Protein AF-A0AAU3BT92-F1 (afdb_monomer_lite)

Structure (mmCIF, N/CA/C/O backbone):
data_AF-A0AAU3BT92-F1
#
_entry.id   AF-A0AAU3BT92-F1
#
loop_
_atom_site.group_PDB
_atom_site.id
_atom_site.type_symbol
_atom_site.label_atom_id
_atom_site.label_alt_id
_atom_site.label_comp_id
_atom_site.label_asym_id
_atom_site.label_entity_id
_atom_site.label_seq_id
_atom_site.pdbx_PDB_ins_code
_atom_site.Cartn_x
_atom_site.Cartn_y
_atom_site.Cartn_z
_atom_site.occupancy
_atom_site.B_iso_or_equiv
_atom_site.auth_seq_id
_atom_site.auth_comp_id
_atom_site.auth_asym_id
_atom_site.auth_atom_id
_atom_site.pdbx_PDB_model_num
ATOM 1 N N . MET A 1 1 ? -3.188 -14.422 6.911 1.00 47.31 1 MET A N 1
ATOM 2 C CA . MET A 1 1 ? -2.561 -13.393 7.776 1.00 47.31 1 MET A CA 1
ATOM 3 C C . MET A 1 1 ? -3.565 -12.257 7.945 1.00 47.31 1 MET A C 1
ATOM 5 O O . MET A 1 1 ? -4.311 -12.014 7.009 1.00 47.31 1 MET A O 1
ATOM 9 N N . ASN A 1 2 ? -3.657 -11.623 9.114 1.00 64.12 2 ASN A N 1
ATOM 10 C CA . ASN A 1 2 ? -4.734 -10.680 9.442 1.00 64.12 2 ASN A CA 1
ATOM 11 C C . ASN A 1 2 ? -4.721 -9.444 8.511 1.00 64.12 2 ASN A C 1
ATOM 13 O O . ASN A 1 2 ? -3.766 -8.667 8.548 1.00 64.12 2 ASN A O 1
ATOM 17 N N . ARG A 1 3 ? -5.756 -9.271 7.673 1.00 72.62 3 ARG A N 1
ATOM 18 C CA . ARG A 1 3 ? -5.831 -8.216 6.638 1.00 72.62 3 ARG A CA 1
ATOM 19 C C . ARG A 1 3 ? -5.644 -6.814 7.222 1.00 72.62 3 ARG A C 1
ATOM 21 O O . ARG A 1 3 ? -4.961 -6.000 6.616 1.00 72.62 3 ARG A O 1
ATOM 28 N N . LEU A 1 4 ? -6.155 -6.593 8.435 1.00 78.25 4 LEU A N 1
ATOM 29 C CA . LEU A 1 4 ? -6.020 -5.342 9.185 1.00 78.25 4 LEU A CA 1
ATOM 30 C C . LEU A 1 4 ? -4.578 -5.048 9.631 1.00 78.25 4 LEU A C 1
ATOM 32 O O . LEU A 1 4 ? -4.135 -3.905 9.646 1.00 78.25 4 LEU A O 1
ATOM 36 N N . ARG A 1 5 ? -3.814 -6.081 10.003 1.00 73.00 5 ARG A N 1
ATOM 37 C CA . ARG A 1 5 ? -2.397 -5.906 10.362 1.00 73.00 5 ARG A CA 1
ATOM 38 C C . ARG A 1 5 ? -1.556 -5.631 9.121 1.00 73.00 5 ARG A C 1
ATOM 40 O O . ARG A 1 5 ? -0.668 -4.788 9.154 1.00 73.00 5 ARG A O 1
ATOM 47 N N . ASN A 1 6 ? -1.875 -6.303 8.018 1.00 74.00 6 ASN A N 1
ATOM 48 C CA . ASN A 1 6 ? -1.196 -6.089 6.745 1.00 74.00 6 ASN A CA 1
ATOM 49 C C . ASN A 1 6 ? -1.520 -4.721 6.125 1.00 74.00 6 ASN A C 1
ATOM 51 O O . ASN A 1 6 ? -0.695 -4.193 5.393 1.00 74.00 6 ASN A O 1
ATOM 55 N N . SER A 1 7 ? -2.664 -4.106 6.426 1.00 80.00 7 SER A N 1
ATOM 56 C CA . SER A 1 7 ? -2.999 -2.775 5.909 1.00 80.00 7 SER A CA 1
ATOM 57 C C . SER A 1 7 ? -2.257 -1.631 6.606 1.00 80.00 7 SER A C 1
ATOM 59 O O . SER A 1 7 ? -2.261 -0.511 6.102 1.00 80.00 7 SER A O 1
ATOM 61 N N . ALA A 1 8 ? -1.594 -1.875 7.744 1.00 82.06 8 ALA A N 1
ATOM 62 C CA . ALA A 1 8 ? -0.864 -0.843 8.485 1.00 82.06 8 ALA A CA 1
ATOM 63 C C . ALA A 1 8 ? 0.281 -0.224 7.664 1.00 82.06 8 ALA A C 1
ATOM 65 O O . ALA A 1 8 ? 0.404 0.996 7.613 1.00 82.06 8 ALA A O 1
ATOM 66 N N . TRP A 1 9 ? 1.078 -1.038 6.961 1.00 81.50 9 TRP A N 1
ATOM 67 C CA . TRP A 1 9 ? 2.139 -0.506 6.096 1.00 81.50 9 TRP A CA 1
ATOM 68 C C . TRP A 1 9 ? 1.575 0.175 4.846 1.00 81.50 9 TRP A C 1
ATOM 70 O O . TRP A 1 9 ? 2.128 1.174 4.410 1.00 81.50 9 TRP A O 1
ATOM 80 N N . GLN A 1 10 ? 0.458 -0.320 4.298 1.00 82.00 10 GLN A N 1
ATOM 81 C CA . GLN A 1 10 ? -0.199 0.285 3.132 1.00 82.00 10 GLN A CA 1
ATOM 82 C C . GLN A 1 10 ? -0.776 1.662 3.462 1.00 82.00 10 GLN A C 1
ATOM 84 O O . GLN A 1 10 ? -0.781 2.549 2.614 1.00 82.00 10 GLN A O 1
ATOM 89 N N . TYR A 1 11 ? -1.252 1.831 4.697 1.00 82.69 11 TYR A N 1
ATOM 90 C CA . TYR A 1 11 ? -1.695 3.113 5.226 1.00 82.69 11 TYR A CA 1
ATOM 91 C C . TYR A 1 11 ? -0.535 4.111 5.325 1.00 82.69 11 TYR A C 1
ATOM 93 O O . TYR A 1 11 ? -0.660 5.225 4.826 1.00 82.69 11 TYR A O 1
ATOM 101 N N . VAL A 1 12 ? 0.597 3.706 5.914 1.00 81.38 12 VAL A N 1
ATOM 102 C CA . VAL A 1 12 ? 1.790 4.568 6.049 1.00 81.38 12 VAL A CA 1
ATOM 103 C C . VAL A 1 12 ? 2.408 4.891 4.687 1.00 81.38 12 VAL A C 1
ATOM 105 O O . VAL A 1 12 ? 2.787 6.027 4.438 1.00 81.38 12 VAL A O 1
ATOM 108 N N . ALA A 1 13 ? 2.439 3.923 3.771 1.00 78.06 13 ALA A N 1
ATOM 109 C CA . ALA A 1 13 ? 2.930 4.108 2.408 1.00 78.06 13 ALA A CA 1
ATOM 110 C C . ALA A 1 13 ? 1.958 4.887 1.495 1.00 78.06 13 ALA A C 1
ATOM 112 O O . ALA A 1 13 ? 2.199 4.981 0.294 1.00 78.06 13 ALA A O 1
ATOM 113 N N . GLU A 1 14 ? 0.839 5.384 2.036 1.00 78.62 14 GLU A N 1
ATOM 114 C CA . GLU A 1 14 ? -0.224 6.104 1.318 1.00 78.62 14 GLU A CA 1
ATOM 115 C C . GLU A 1 14 ? -0.833 5.344 0.122 1.00 78.62 14 GLU A C 1
ATOM 117 O O . GLU A 1 14 ? -1.481 5.928 -0.747 1.00 78.62 14 GLU A O 1
ATOM 122 N N . VAL A 1 15 ? -0.678 4.018 0.094 1.00 77.88 15 VAL A N 1
ATOM 123 C CA . VAL A 1 15 ? -1.256 3.135 -0.932 1.00 77.88 15 VAL A CA 1
ATOM 124 C C . VAL A 1 15 ? -2.724 2.842 -0.643 1.00 77.88 15 VAL A C 1
ATOM 126 O O . VAL A 1 15 ? -3.511 2.643 -1.564 1.00 77.88 15 VAL A O 1
ATOM 129 N N . LEU A 1 16 ? -3.096 2.787 0.636 1.00 79.75 16 LEU A N 1
ATOM 130 C CA . LEU A 1 16 ? -4.456 2.477 1.057 1.00 79.75 16 LEU A CA 1
ATOM 131 C C . LEU A 1 16 ? -5.321 3.737 1.059 1.00 79.75 16 LEU A C 1
ATOM 133 O O . LEU A 1 16 ? -5.093 4.668 1.839 1.00 79.75 16 LEU A O 1
ATOM 137 N N . HIS A 1 17 ? -6.346 3.762 0.211 1.00 79.44 17 HIS A N 1
ATOM 138 C CA . HIS A 1 17 ? -7.241 4.908 0.132 1.00 79.44 17 HIS A CA 1
ATOM 139 C C . HIS A 1 17 ? -8.227 4.929 1.308 1.00 79.44 17 HIS A C 1
ATOM 141 O O . HIS A 1 17 ? -8.722 3.895 1.756 1.00 79.44 17 HIS A O 1
ATOM 147 N N . SER A 1 18 ? -8.575 6.130 1.786 1.00 82.12 18 SER A N 1
ATOM 148 C CA . SER A 1 18 ? -9.512 6.300 2.908 1.00 82.12 18 SER A CA 1
ATOM 149 C C . SER A 1 18 ? -10.871 5.649 2.637 1.00 82.12 18 SER A C 1
ATOM 151 O O . SER A 1 18 ? -11.464 5.067 3.535 1.00 82.12 18 SER A O 1
ATOM 153 N N . GLU A 1 19 ? -11.340 5.661 1.389 1.00 82.69 19 GLU A N 1
ATOM 154 C CA . GLU A 1 19 ? -12.609 5.04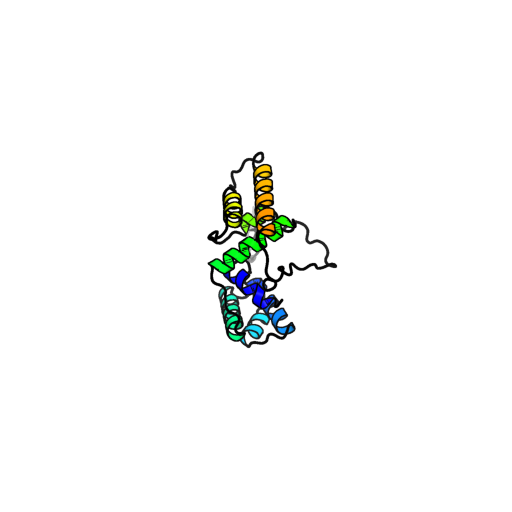0 0.988 1.00 82.69 19 GLU A CA 1
ATOM 155 C C . GLU A 1 19 ? -12.657 3.514 1.189 1.00 82.69 19 GLU A C 1
ATOM 157 O O . GLU A 1 19 ? -13.744 2.931 1.219 1.00 82.69 19 GLU A O 1
ATOM 162 N N . GLU A 1 20 ? -11.501 2.856 1.288 1.00 84.31 20 GLU A N 1
ATOM 163 C CA . GLU A 1 20 ? 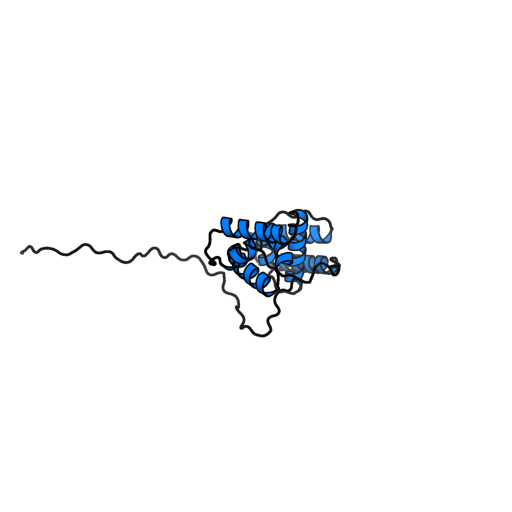-11.388 1.403 1.443 1.00 84.31 20 GLU A CA 1
ATOM 164 C C . GLU A 1 20 ? -11.394 0.979 2.920 1.00 84.31 20 GLU A C 1
ATOM 166 O O . GLU A 1 20 ? -11.760 -0.158 3.236 1.00 84.31 20 GLU A O 1
ATOM 171 N N . LEU A 1 21 ? -11.065 1.903 3.834 1.00 86.94 21 LEU A N 1
ATOM 172 C CA . LEU A 1 21 ? -10.953 1.638 5.272 1.00 86.94 21 LEU A CA 1
ATOM 173 C C . LEU A 1 21 ? -12.261 1.139 5.913 1.00 86.94 21 LEU A C 1
ATOM 175 O O . LEU A 1 21 ? -12.182 0.183 6.686 1.00 86.94 21 LEU A O 1
ATOM 179 N N . PRO A 1 22 ? -13.463 1.664 5.582 1.00 90.56 22 PRO A N 1
ATOM 180 C CA . PRO A 1 22 ? -14.710 1.148 6.153 1.00 90.56 22 PRO A CA 1
ATOM 181 C C . PRO A 1 22 ? -14.962 -0.326 5.817 1.00 90.56 22 PRO A C 1
ATOM 183 O O . PRO A 1 22 ? -15.339 -1.126 6.672 1.00 90.56 22 PRO A O 1
ATOM 186 N N . MET A 1 23 ? -14.700 -0.724 4.569 1.00 89.44 23 MET A N 1
ATOM 187 C CA . MET A 1 23 ? -14.885 -2.112 4.143 1.00 89.44 23 MET A CA 1
ATOM 188 C C . MET A 1 23 ? -13.815 -3.028 4.745 1.00 89.44 23 MET A C 1
ATOM 190 O O . MET A 1 23 ? -14.098 -4.173 5.099 1.00 89.44 23 MET A O 1
ATOM 194 N N . LEU A 1 24 ? -12.584 -2.539 4.885 1.00 89.25 24 LEU A N 1
ATOM 195 C CA . LEU A 1 24 ? -11.516 -3.263 5.565 1.00 89.25 24 LEU A CA 1
ATOM 196 C C . LEU A 1 24 ? -11.847 -3.493 7.050 1.00 89.25 24 LEU A C 1
ATOM 198 O O . LEU A 1 24 ? -11.674 -4.607 7.547 1.00 89.25 24 LEU A O 1
ATOM 202 N N . ALA A 1 25 ? -12.409 -2.489 7.726 1.00 88.56 25 ALA A N 1
ATOM 203 C CA . ALA A 1 25 ? -12.880 -2.607 9.102 1.00 88.56 25 ALA A CA 1
ATOM 204 C C . ALA A 1 25 ? -14.018 -3.626 9.244 1.00 88.56 25 ALA A C 1
ATOM 206 O O . ALA A 1 25 ? -13.986 -4.463 10.145 1.00 88.56 25 ALA A O 1
ATOM 207 N N . ALA A 1 26 ? -14.978 -3.629 8.314 1.00 90.12 26 ALA A N 1
ATOM 208 C CA . ALA A 1 26 ? -16.055 -4.617 8.299 1.00 90.12 26 ALA A CA 1
ATOM 209 C C . ALA A 1 26 ? -15.528 -6.059 8.189 1.00 90.12 26 ALA A C 1
ATOM 211 O O . ALA A 1 26 ? -16.000 -6.943 8.903 1.00 90.12 26 ALA A O 1
ATOM 212 N N . HIS A 1 27 ? -14.522 -6.304 7.343 1.00 89.19 27 HIS A N 1
ATOM 213 C CA . HIS A 1 27 ? -13.880 -7.619 7.261 1.00 89.19 27 HIS A CA 1
ATOM 214 C C . HIS A 1 27 ? -13.149 -7.987 8.553 1.00 89.19 27 HIS A C 1
ATOM 216 O O . HIS A 1 27 ? -13.285 -9.112 9.022 1.00 89.19 27 HIS A O 1
ATOM 222 N N . ALA A 1 28 ? -12.430 -7.044 9.162 1.00 87.94 28 ALA A N 1
ATOM 223 C CA . ALA A 1 28 ? -11.724 -7.292 10.415 1.00 87.94 28 ALA A CA 1
ATOM 224 C C . ALA A 1 28 ? -12.678 -7.687 11.560 1.00 87.94 28 ALA A C 1
ATOM 226 O O . ALA A 1 28 ? -12.363 -8.602 12.321 1.00 87.94 28 ALA A O 1
ATOM 227 N N . LEU A 1 29 ? -13.871 -7.078 11.624 1.00 89.44 29 LEU A N 1
ATOM 228 C CA . LEU A 1 29 ? -14.936 -7.475 12.556 1.00 89.44 29 LEU A CA 1
ATOM 229 C C . LEU A 1 29 ? -15.405 -8.916 12.322 1.00 89.44 29 LEU A C 1
ATOM 231 O O . LEU A 1 29 ? -15.604 -9.664 13.278 1.00 89.44 29 LEU A O 1
ATOM 235 N N . VAL A 1 30 ? -15.561 -9.322 11.058 1.00 90.81 30 VAL A N 1
ATOM 236 C CA . VAL A 1 30 ? -15.929 -10.701 10.689 1.00 90.81 30 VAL A CA 1
ATOM 237 C C . VAL A 1 30 ? -14.821 -11.693 11.051 1.00 90.81 30 VAL A C 1
ATOM 239 O O . VAL A 1 30 ? -15.118 -12.795 11.510 1.00 90.81 30 VAL A O 1
ATOM 242 N N . ASP A 1 31 ? -13.561 -11.284 10.915 1.00 84.50 31 ASP A N 1
ATOM 243 C CA . ASP A 1 31 ? -12.384 -12.076 11.287 1.00 84.50 31 ASP A CA 1
ATOM 244 C C . ASP A 1 31 ? -12.202 -12.193 12.819 1.00 84.50 31 ASP A C 1
ATOM 246 O O . ASP A 1 31 ? -11.311 -12.902 13.292 1.00 84.50 31 ASP A O 1
ATOM 250 N N . GLY A 1 32 ? -13.063 -11.541 13.611 1.00 86.81 32 GLY A N 1
ATOM 251 C CA . GLY A 1 32 ? -13.077 -11.610 15.073 1.00 86.81 32 GLY A CA 1
ATOM 252 C C . GLY A 1 32 ? -12.225 -10.545 15.765 1.00 86.81 32 GLY A C 1
ATOM 253 O O . GLY A 1 32 ? -12.039 -10.614 16.981 1.00 86.81 32 GLY A O 1
ATOM 254 N N . HIS A 1 33 ? -11.712 -9.561 15.023 1.00 86.31 33 HIS A N 1
ATOM 255 C CA . HIS A 1 33 ? -11.082 -8.376 15.601 1.00 86.31 33 HIS A CA 1
ATOM 256 C C . HIS A 1 33 ? -12.153 -7.370 15.953 1.00 86.31 33 HIS A C 1
ATOM 258 O O . HIS A 1 33 ? -12.909 -6.947 15.091 1.00 86.31 33 HIS A O 1
ATOM 264 N N . ASP A 1 34 ? -12.214 -6.979 17.216 1.00 89.56 34 ASP A N 1
ATOM 265 C CA . ASP A 1 34 ? -13.297 -6.147 17.699 1.00 89.56 34 ASP A CA 1
ATOM 266 C C . ASP A 1 34 ? -12.756 -5.020 18.566 1.00 89.56 34 ASP A C 1
ATOM 268 O O . ASP A 1 34 ? -12.046 -5.252 19.544 1.00 89.56 34 ASP A O 1
ATOM 272 N N . SER A 1 35 ? -13.087 -3.796 18.176 1.00 90.88 35 SER A N 1
ATOM 273 C CA . SER A 1 35 ? -12.767 -2.581 18.908 1.00 90.88 35 SER A CA 1
ATOM 274 C C . SER A 1 35 ? -13.886 -1.556 18.680 1.00 90.88 35 SER A C 1
ATOM 276 O O . SER A 1 35 ? -14.527 -1.574 17.620 1.00 90.88 35 SER A O 1
ATOM 278 N N . PRO A 1 36 ? -14.165 -0.667 19.650 1.00 92.88 36 PRO A N 1
ATOM 279 C CA . PRO A 1 36 ? -15.142 0.404 19.474 1.00 92.88 36 PRO A CA 1
ATOM 280 C C . PRO A 1 36 ? -14.907 1.233 18.204 1.00 92.88 36 PRO A C 1
ATOM 282 O O . PRO A 1 36 ? -15.839 1.385 17.411 1.00 92.88 36 PRO A O 1
ATOM 285 N N . ALA A 1 37 ? -13.672 1.684 17.967 1.00 91.81 37 ALA A N 1
ATOM 286 C CA . ALA A 1 37 ? -13.337 2.484 16.789 1.00 91.81 37 ALA A CA 1
ATOM 287 C C . ALA A 1 37 ? -13.471 1.689 15.480 1.00 91.81 37 ALA A C 1
ATOM 289 O O . ALA A 1 37 ? -13.911 2.229 14.467 1.00 91.81 37 ALA A O 1
ATOM 290 N N . LEU A 1 38 ? -13.167 0.386 15.495 1.00 91.44 38 LEU A N 1
ATOM 291 C CA . LEU A 1 38 ? -13.312 -0.477 14.321 1.00 91.44 38 LEU A CA 1
ATOM 292 C C . LEU A 1 38 ? -14.786 -0.660 13.918 1.00 91.44 38 LEU A C 1
ATOM 294 O O . LEU A 1 38 ? -15.109 -0.652 12.729 1.00 91.44 38 LEU A O 1
ATOM 298 N N . ARG A 1 39 ? -15.694 -0.789 14.895 1.00 91.81 39 ARG A N 1
ATOM 299 C CA . ARG A 1 39 ? -17.147 -0.852 14.644 1.00 91.81 39 ARG A CA 1
ATOM 300 C C . ARG A 1 39 ? -17.684 0.445 14.057 1.00 91.81 39 ARG A C 1
ATOM 302 O O . ARG A 1 39 ? -18.522 0.401 13.159 1.00 91.81 39 ARG A O 1
ATOM 309 N N . GLU A 1 40 ? -17.211 1.575 14.566 1.00 93.38 40 GLU A N 1
ATOM 310 C CA . GLU A 1 40 ? -17.588 2.894 14.066 1.00 93.38 40 GLU A CA 1
ATOM 311 C C . GLU A 1 40 ? -17.098 3.099 12.631 1.00 93.38 40 GLU A C 1
ATOM 313 O O . GLU A 1 40 ? -17.899 3.407 11.748 1.00 93.38 40 GLU A O 1
ATOM 318 N N . LEU A 1 41 ? -15.826 2.788 12.367 1.00 91.56 41 LEU A N 1
ATOM 319 C CA . LEU A 1 41 ? -15.232 2.836 11.033 1.00 91.56 41 LEU A CA 1
ATOM 320 C C . LEU A 1 41 ? -15.989 1.958 10.026 1.00 91.56 41 LEU A C 1
ATOM 322 O O . LEU A 1 41 ? -16.261 2.398 8.912 1.00 91.56 41 LEU A O 1
ATOM 326 N N . ALA A 1 42 ? -16.379 0.741 10.415 1.00 92.19 42 ALA A N 1
ATOM 327 C CA . ALA A 1 42 ? -17.159 -0.158 9.562 1.00 92.19 42 ALA A CA 1
ATOM 328 C C . ALA A 1 42 ? -18.571 0.369 9.246 1.00 92.19 42 ALA A C 1
ATOM 330 O O . ALA A 1 42 ? -19.168 -0.016 8.239 1.00 92.19 42 ALA A O 1
ATOM 331 N N . GLY A 1 43 ? -19.114 1.235 10.106 1.00 90.69 43 GLY A N 1
ATOM 332 C CA . GLY A 1 43 ? -20.413 1.877 9.923 1.00 90.69 43 GLY A CA 1
ATOM 333 C C . GLY A 1 43 ? -20.383 3.118 9.029 1.00 90.69 43 GLY A C 1
ATOM 334 O O . GLY A 1 43 ? -21.450 3.600 8.639 1.00 90.69 43 GLY A O 1
ATOM 335 N N . LEU A 1 44 ? -19.200 3.643 8.693 1.00 89.56 44 LEU A N 1
ATOM 336 C CA . LEU A 1 44 ? -19.088 4.864 7.904 1.00 89.56 44 LEU A CA 1
ATOM 337 C C . LEU A 1 44 ? -19.446 4.643 6.425 1.00 89.56 44 LEU A C 1
ATOM 339 O O . LEU A 1 44 ? -19.053 3.643 5.813 1.00 89.56 44 LEU A O 1
ATOM 343 N N . PRO A 1 45 ? -20.167 5.590 5.794 1.00 82.00 45 PRO A N 1
ATOM 344 C CA . PRO A 1 45 ? -20.366 5.563 4.357 1.00 82.00 45 PRO A CA 1
ATOM 345 C C . PRO A 1 45 ? -19.037 5.758 3.621 1.00 82.00 45 PRO A C 1
ATOM 347 O O . PRO A 1 45 ? -18.156 6.498 4.042 1.00 82.00 45 PRO A O 1
ATOM 350 N N . ARG A 1 46 ? -18.931 5.174 2.425 1.00 71.81 46 ARG A N 1
ATOM 351 C CA . ARG A 1 46 ? -17.724 5.264 1.584 1.00 71.81 46 ARG A CA 1
ATOM 352 C C . ARG A 1 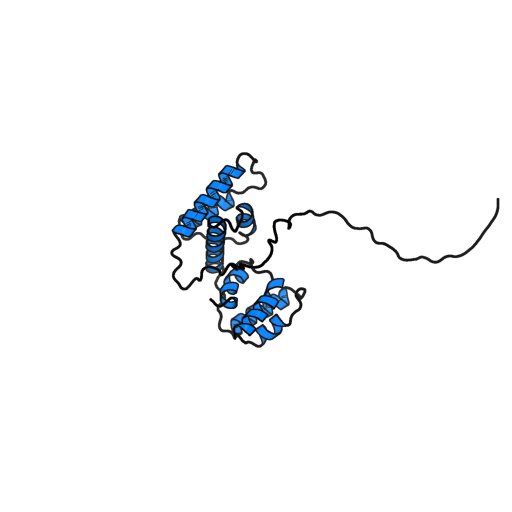46 ? -17.284 6.705 1.256 1.00 71.81 46 ARG A C 1
ATOM 354 O O . ARG A 1 46 ? -16.129 6.929 0.930 1.00 71.81 46 ARG A O 1
ATOM 361 N N . ARG A 1 47 ? -18.210 7.669 1.315 1.00 75.06 47 ARG A N 1
ATOM 362 C CA . ARG A 1 47 ? -17.968 9.101 1.052 1.00 75.06 47 ARG A CA 1
ATOM 363 C C . ARG A 1 47 ? -17.840 9.945 2.328 1.00 75.06 47 ARG A C 1
ATOM 365 O O . ARG A 1 47 ? -18.118 11.141 2.277 1.00 75.06 47 ARG A O 1
ATOM 372 N N . SER A 1 48 ? -17.505 9.330 3.459 1.00 82.62 48 SER A N 1
ATOM 373 C CA . SER A 1 48 ? -17.176 10.061 4.686 1.00 82.62 48 SER A CA 1
ATOM 374 C C . SER A 1 48 ? -15.942 10.941 4.516 1.00 82.62 48 SER A C 1
ATOM 376 O O . SER A 1 48 ? -15.168 10.776 3.568 1.00 82.62 48 SER A O 1
ATOM 378 N N . ASP A 1 49 ? -15.770 11.883 5.442 1.00 86.69 49 ASP A N 1
ATOM 379 C CA . ASP A 1 49 ? -14.586 12.730 5.472 1.00 86.69 49 ASP A CA 1
ATOM 380 C C . ASP A 1 49 ? -13.321 11.870 5.593 1.00 86.69 49 ASP A C 1
ATOM 382 O O . ASP A 1 49 ? -13.229 10.967 6.426 1.00 86.69 49 ASP A O 1
ATOM 386 N N . ALA A 1 50 ? -12.340 12.132 4.728 1.00 84.69 50 ALA A N 1
ATOM 387 C CA . ALA A 1 50 ? -11.128 11.326 4.678 1.00 84.69 50 ALA A CA 1
ATOM 388 C C . ALA A 1 50 ? -10.308 11.437 5.971 1.00 84.69 50 ALA A C 1
ATOM 390 O O . ALA A 1 50 ? -9.618 10.483 6.321 1.00 84.69 50 ALA A O 1
ATOM 391 N N . SER A 1 51 ? -10.378 12.569 6.674 1.00 86.44 51 SER A N 1
ATOM 392 C CA . SER A 1 51 ? -9.647 12.798 7.923 1.00 86.44 51 SER A CA 1
ATOM 393 C C . SER A 1 51 ? -10.280 11.995 9.054 1.00 86.44 51 SER A C 1
ATOM 395 O O . SER A 1 51 ? -9.581 11.230 9.709 1.00 86.44 51 SER A O 1
ATOM 397 N N . GLU A 1 52 ? -11.606 12.065 9.194 1.00 87.75 52 GLU A N 1
ATOM 398 C CA . GLU A 1 52 ? -12.379 11.272 10.165 1.00 87.75 52 GLU A CA 1
ATOM 399 C C . GLU A 1 52 ? -12.130 9.765 9.994 1.00 87.75 52 GLU A C 1
ATOM 401 O O . GLU A 1 52 ? -11.832 9.045 10.948 1.00 87.75 52 GLU A O 1
ATOM 406 N N . VAL A 1 53 ? -12.174 9.288 8.749 1.00 89.81 53 VAL A N 1
ATOM 407 C CA . VAL A 1 53 ? -11.934 7.880 8.414 1.00 89.81 53 VAL A CA 1
ATOM 408 C C . VAL A 1 53 ? -10.507 7.442 8.776 1.00 89.81 53 VAL A C 1
ATOM 410 O O . VAL A 1 53 ? -10.308 6.339 9.291 1.00 89.81 53 VAL A O 1
ATOM 413 N N . ARG A 1 54 ? -9.506 8.300 8.539 1.00 87.62 54 ARG A N 1
ATOM 414 C CA . ARG A 1 54 ? -8.100 8.031 8.890 1.00 87.62 54 ARG A CA 1
ATOM 415 C C . ARG A 1 54 ? -7.879 8.029 10.402 1.00 87.62 54 ARG A C 1
ATOM 417 O O . ARG A 1 54 ? -7.204 7.136 10.910 1.00 87.62 54 ARG A O 1
ATOM 424 N N . GLU A 1 55 ? -8.467 8.981 11.118 1.00 90.75 55 GLU A N 1
ATOM 425 C CA . GLU A 1 55 ? -8.387 9.070 12.580 1.00 90.75 55 GLU A CA 1
ATOM 426 C C . GLU A 1 55 ? -8.968 7.820 13.247 1.00 90.75 55 GLU A C 1
ATOM 428 O O . GLU A 1 55 ? -8.303 7.203 14.082 1.00 90.75 55 GLU A O 1
ATOM 433 N N . LEU A 1 56 ? -10.155 7.379 12.816 1.00 91.31 56 LEU A N 1
ATOM 434 C CA . LEU A 1 56 ? -10.784 6.156 13.324 1.00 91.31 56 LEU A CA 1
ATOM 435 C C . LEU A 1 56 ? -9.960 4.902 13.028 1.00 91.31 56 LEU A C 1
ATOM 437 O O . LEU A 1 56 ? -9.891 4.002 13.863 1.00 91.31 56 LEU A O 1
ATOM 441 N N . TYR A 1 57 ? -9.308 4.836 11.867 1.00 89.38 57 TYR A N 1
ATOM 442 C CA . TYR A 1 57 ? -8.435 3.715 11.532 1.00 89.38 57 TYR A CA 1
ATOM 443 C C . TYR A 1 57 ? -7.207 3.644 12.447 1.00 89.38 57 TYR A C 1
ATOM 445 O O . TYR A 1 57 ? -6.915 2.584 13.001 1.00 89.38 57 TYR A O 1
ATOM 453 N N . VAL A 1 58 ? -6.517 4.768 12.663 1.00 90.06 58 VAL A N 1
ATOM 454 C CA . VAL A 1 58 ? -5.365 4.832 13.581 1.00 90.06 58 VAL A CA 1
ATOM 455 C C . VAL A 1 58 ? -5.790 4.483 15.008 1.00 90.06 58 VAL A C 1
ATOM 457 O O . VAL A 1 58 ? -5.110 3.708 15.683 1.00 90.06 58 VAL A O 1
ATOM 460 N N . GLN A 1 59 ? -6.943 4.990 15.445 1.00 92.00 59 GLN A N 1
ATOM 461 C CA . GLN A 1 59 ? -7.514 4.667 16.749 1.00 92.00 59 GLN A CA 1
ATOM 462 C C . GLN A 1 59 ? -7.829 3.168 16.879 1.00 92.00 59 GLN A C 1
ATOM 464 O O . GLN A 1 59 ? -7.482 2.556 17.888 1.00 92.00 59 GLN A O 1
ATOM 469 N N . ALA A 1 60 ? -8.420 2.547 15.855 1.00 91.69 60 ALA A N 1
ATOM 470 C CA . ALA A 1 60 ? -8.712 1.115 15.848 1.00 91.69 60 ALA A CA 1
ATOM 471 C C . ALA A 1 60 ? -7.437 0.259 15.925 1.00 91.69 60 ALA A C 1
ATOM 473 O O . ALA A 1 60 ? -7.401 -0.727 16.660 1.00 91.69 60 ALA A O 1
ATOM 474 N N . LEU A 1 61 ? -6.370 0.638 15.213 1.00 89.19 61 LEU A N 1
ATOM 475 C CA . LEU A 1 61 ? -5.079 -0.051 15.309 1.00 89.19 61 LEU A CA 1
ATOM 476 C C . LEU A 1 61 ? -4.483 0.050 16.717 1.00 89.19 61 LEU A C 1
ATOM 478 O O . LEU A 1 61 ? -4.004 -0.953 17.247 1.00 89.19 61 LEU A O 1
ATOM 482 N N . HIS A 1 62 ? -4.566 1.228 17.338 1.00 89.88 62 HIS A N 1
ATOM 483 C CA . HIS A 1 62 ? -4.118 1.435 18.713 1.00 89.88 62 HIS A CA 1
ATOM 484 C C . HIS A 1 62 ? -4.918 0.583 19.713 1.00 89.88 62 HIS A C 1
ATOM 486 O O . HIS A 1 62 ? -4.331 -0.057 20.579 1.00 89.88 62 HIS A O 1
ATOM 492 N N . GLU A 1 63 ? -6.246 0.519 19.584 1.00 91.44 63 GLU A N 1
ATOM 493 C CA . GLU A 1 63 ? -7.109 -0.312 20.443 1.00 91.44 63 GLU A CA 1
ATOM 494 C C . GLU A 1 63 ? -6.856 -1.820 20.301 1.00 91.44 63 GLU A C 1
ATOM 496 O O . GLU A 1 63 ? -7.127 -2.580 21.228 1.00 91.44 63 GLU A O 1
ATOM 501 N N . LEU A 1 64 ? -6.350 -2.255 19.147 1.00 87.75 64 LEU A N 1
ATOM 502 C CA . LEU A 1 64 ? -6.070 -3.658 18.832 1.00 87.75 64 LEU A CA 1
ATOM 503 C C . LEU A 1 64 ? -4.596 -4.046 19.045 1.00 87.75 64 LEU A C 1
ATOM 505 O O . LEU A 1 64 ? -4.180 -5.126 18.603 1.00 87.75 64 LEU A O 1
ATOM 509 N N . ASP A 1 65 ? -3.807 -3.170 19.679 1.00 86.81 65 ASP A N 1
ATOM 510 C CA . ASP A 1 65 ? -2.364 -3.328 19.893 1.00 86.81 65 ASP A CA 1
ATOM 511 C C . ASP A 1 65 ? -1.619 -3.685 18.587 1.00 86.81 65 ASP A C 1
ATOM 513 O O . ASP A 1 65 ? -0.752 -4.571 18.528 1.00 86.81 65 ASP A O 1
ATOM 517 N N . VAL A 1 66 ? -2.006 -3.026 17.491 1.00 85.38 66 VAL A N 1
ATOM 518 C CA . VAL A 1 66 ? -1.342 -3.127 16.190 1.00 85.38 66 VAL A CA 1
ATOM 519 C C . VAL A 1 66 ? -0.455 -1.895 16.007 1.00 85.38 66 VAL A C 1
ATOM 521 O O . VAL A 1 66 ? -0.970 -0.806 15.757 1.00 85.38 66 VAL A O 1
ATOM 524 N N . PRO A 1 67 ? 0.878 -2.033 16.118 1.00 82.38 67 PRO A N 1
ATOM 525 C CA . PRO A 1 67 ? 1.774 -0.908 15.905 1.00 82.38 67 PRO A CA 1
ATOM 526 C C . PRO A 1 67 ? 1.783 -0.501 14.430 1.00 82.38 67 PRO A C 1
ATOM 528 O O . PRO A 1 67 ? 1.801 -1.354 13.537 1.00 82.38 67 PRO A O 1
ATOM 531 N N . LEU A 1 68 ? 1.816 0.808 14.182 1.00 83.06 68 LEU A N 1
ATOM 532 C CA . LEU A 1 68 ? 2.128 1.339 12.861 1.00 83.06 68 LEU A CA 1
ATOM 533 C C . LEU A 1 68 ? 3.636 1.188 12.606 1.00 83.06 68 LEU A C 1
ATOM 535 O O . LEU A 1 68 ? 4.426 1.517 13.496 1.00 83.06 68 LEU A O 1
ATOM 539 N N . PRO A 1 69 ? 4.047 0.677 11.432 1.00 83.44 69 PRO A N 1
ATOM 540 C CA . PRO A 1 69 ? 5.450 0.700 11.042 1.00 83.44 69 PRO A CA 1
ATOM 541 C C . PRO A 1 69 ? 5.921 2.147 10.848 1.00 83.44 69 PRO A C 1
ATOM 543 O O . PRO A 1 69 ? 5.117 3.028 10.548 1.00 83.44 69 PRO A O 1
ATOM 546 N N . ASP A 1 70 ? 7.223 2.378 11.002 1.00 83.56 70 ASP A N 1
ATOM 547 C CA . ASP A 1 70 ? 7.833 3.638 10.577 1.00 83.56 70 ASP A CA 1
ATOM 548 C C . ASP A 1 70 ? 7.855 3.763 9.042 1.00 83.56 70 ASP A C 1
ATOM 550 O O . ASP A 1 70 ? 7.673 2.782 8.310 1.00 83.56 70 ASP A O 1
ATOM 554 N N . ASP A 1 71 ? 8.073 4.986 8.554 1.00 80.25 71 ASP A N 1
ATOM 555 C CA . ASP A 1 71 ? 8.084 5.305 7.122 1.00 80.25 71 ASP A CA 1
ATOM 556 C C . ASP A 1 71 ? 9.131 4.482 6.353 1.00 80.25 71 ASP A C 1
ATOM 558 O O . ASP A 1 71 ? 8.898 4.082 5.213 1.00 80.25 71 ASP A O 1
ATOM 562 N N . GLU A 1 72 ? 10.275 4.185 6.977 1.00 82.06 72 GLU A N 1
ATOM 563 C CA . GLU A 1 72 ? 11.350 3.394 6.367 1.00 82.06 72 GLU A CA 1
ATOM 564 C C . GLU A 1 72 ? 10.908 1.941 6.139 1.00 82.06 72 GLU A C 1
ATOM 566 O O . GLU A 1 72 ? 11.032 1.400 5.036 1.00 82.06 72 GLU A O 1
ATOM 571 N N . THR A 1 73 ? 10.318 1.322 7.159 1.00 83.25 73 THR A N 1
ATOM 572 C CA . THR A 1 73 ? 9.786 -0.040 7.104 1.00 83.25 73 THR A CA 1
ATOM 573 C C . THR A 1 73 ? 8.613 -0.131 6.130 1.00 83.25 73 THR A C 1
ATOM 575 O O . THR A 1 73 ? 8.546 -1.065 5.326 1.00 83.25 73 THR A O 1
ATOM 578 N N . ALA A 1 74 ? 7.702 0.845 6.155 1.00 83.81 74 ALA A N 1
ATOM 579 C CA . ALA A 1 74 ? 6.577 0.909 5.227 1.00 83.81 74 ALA A CA 1
ATOM 580 C C . ALA A 1 74 ? 7.040 1.077 3.772 1.00 83.81 74 ALA A C 1
ATOM 582 O O . ALA A 1 74 ? 6.566 0.357 2.890 1.00 83.81 74 ALA A O 1
ATOM 583 N N . GLY A 1 75 ? 8.016 1.955 3.534 1.00 83.50 75 GLY A N 1
ATOM 584 C CA . GLY A 1 75 ? 8.623 2.164 2.224 1.00 83.50 75 GLY A CA 1
ATOM 585 C C . GLY A 1 75 ? 9.305 0.910 1.688 1.00 83.50 75 GLY A C 1
ATOM 586 O O . GLY A 1 75 ? 9.163 0.573 0.512 1.00 83.50 75 GLY A O 1
ATOM 587 N N . ARG A 1 76 ? 9.973 0.146 2.553 1.00 85.00 76 ARG A N 1
ATOM 588 C CA . ARG A 1 76 ? 10.567 -1.136 2.166 1.00 85.00 76 ARG A CA 1
ATOM 589 C C . ARG A 1 76 ? 9.513 -2.186 1.813 1.00 85.00 76 ARG A C 1
ATOM 591 O O . ARG A 1 76 ? 9.669 -2.889 0.815 1.00 85.00 76 ARG A O 1
ATOM 598 N N . TYR A 1 77 ? 8.427 -2.278 2.583 1.00 84.81 77 TYR A N 1
ATOM 599 C CA . TYR A 1 77 ? 7.314 -3.172 2.247 1.00 84.81 77 TYR A CA 1
ATOM 600 C C . TYR A 1 77 ? 6.655 -2.803 0.921 1.00 84.81 77 TYR A C 1
ATOM 602 O O . TYR A 1 77 ? 6.383 -3.696 0.116 1.00 84.81 77 TYR A O 1
ATOM 610 N N . LEU A 1 78 ? 6.468 -1.508 0.660 1.00 86.62 78 LEU A N 1
ATOM 611 C CA . LEU A 1 78 ? 6.006 -1.015 -0.633 1.00 86.62 78 LEU A CA 1
ATOM 612 C C . LEU A 1 78 ? 6.939 -1.475 -1.754 1.00 86.62 78 LEU A C 1
ATOM 614 O O . LEU A 1 78 ? 6.480 -2.067 -2.730 1.00 86.62 78 LEU A O 1
ATOM 618 N N . LEU A 1 79 ? 8.243 -1.252 -1.595 1.00 88.81 79 LEU A N 1
ATOM 619 C CA . LEU A 1 79 ? 9.242 -1.568 -2.609 1.00 88.81 79 LEU A CA 1
ATOM 620 C C . LEU A 1 79 ? 9.229 -3.052 -2.987 1.00 88.81 79 LEU A C 1
ATOM 622 O O . LEU A 1 79 ? 9.165 -3.402 -4.167 1.00 88.81 79 LEU A O 1
ATOM 626 N N . VAL A 1 80 ? 9.222 -3.920 -1.976 1.00 88.31 80 VAL A N 1
ATOM 627 C CA . VAL A 1 80 ? 9.151 -5.372 -2.152 1.00 88.31 80 VAL A CA 1
ATOM 628 C C . VAL A 1 80 ? 7.821 -5.772 -2.794 1.00 88.31 80 VAL A C 1
ATOM 630 O O . VAL A 1 80 ? 7.815 -6.529 -3.762 1.00 88.31 80 VAL A O 1
ATOM 633 N N . SER A 1 81 ? 6.693 -5.231 -2.322 1.00 87.00 81 SER A N 1
ATOM 634 C CA . SER A 1 81 ? 5.371 -5.534 -2.884 1.00 87.00 81 SER A CA 1
ATOM 635 C C . SER A 1 81 ? 5.265 -5.156 -4.364 1.00 87.00 81 SER A C 1
ATOM 637 O O . SER A 1 81 ? 4.672 -5.907 -5.139 1.00 87.00 81 SER A O 1
ATOM 639 N N . LEU A 1 82 ? 5.829 -4.016 -4.770 1.00 89.56 82 LEU A N 1
ATOM 640 C CA . LEU A 1 82 ? 5.843 -3.579 -6.167 1.00 89.56 82 LEU A CA 1
ATOM 641 C C . LEU A 1 82 ? 6.747 -4.463 -7.028 1.00 89.56 82 LEU A C 1
ATOM 643 O O . LEU A 1 82 ? 6.372 -4.810 -8.146 1.00 89.56 82 LEU A O 1
ATOM 647 N N . ALA A 1 83 ? 7.910 -4.859 -6.507 1.00 90.31 83 ALA A N 1
ATOM 648 C CA . ALA A 1 83 ? 8.822 -5.758 -7.205 1.00 90.31 83 ALA A CA 1
ATOM 649 C C . ALA A 1 83 ? 8.190 -7.136 -7.449 1.00 90.31 83 ALA A C 1
ATOM 651 O O . ALA A 1 83 ? 8.252 -7.638 -8.569 1.00 90.31 83 ALA A O 1
ATOM 652 N N . PHE A 1 84 ? 7.518 -7.712 -6.447 1.00 89.00 84 PHE A N 1
ATOM 653 C CA . PHE A 1 84 ? 6.778 -8.966 -6.614 1.00 89.00 84 PHE A CA 1
ATOM 654 C C . PHE A 1 84 ? 5.628 -8.825 -7.615 1.00 89.00 84 PHE A C 1
ATOM 656 O O . PHE A 1 84 ? 5.543 -9.620 -8.548 1.00 89.00 84 PHE A O 1
ATOM 663 N N . GLY A 1 85 ? 4.791 -7.788 -7.491 1.00 86.94 85 GLY A N 1
ATOM 664 C CA . GLY A 1 85 ? 3.682 -7.570 -8.426 1.00 86.94 85 GLY A CA 1
ATOM 665 C C . GLY A 1 85 ? 4.150 -7.359 -9.872 1.00 86.94 85 GLY A C 1
ATOM 666 O O . GLY A 1 85 ? 3.510 -7.836 -10.808 1.00 86.94 85 GLY A O 1
ATOM 667 N N . LEU A 1 86 ? 5.295 -6.700 -10.078 1.00 89.88 86 LEU A N 1
ATOM 668 C CA . LEU A 1 86 ? 5.887 -6.541 -11.409 1.00 89.88 86 LEU A CA 1
ATOM 669 C C . LEU A 1 86 ? 6.528 -7.835 -11.934 1.00 89.88 86 LEU A C 1
ATOM 671 O O . LEU A 1 86 ? 6.482 -8.084 -13.140 1.00 89.88 86 LEU A O 1
ATOM 675 N N . ALA A 1 87 ? 7.132 -8.646 -11.061 1.00 88.31 87 ALA A N 1
ATOM 676 C CA . ALA A 1 87 ? 7.740 -9.922 -11.433 1.00 88.31 87 ALA A CA 1
ATOM 677 C C . ALA A 1 87 ? 6.687 -10.961 -11.854 1.00 88.31 87 ALA A C 1
ATOM 679 O O . ALA A 1 87 ? 6.855 -11.619 -12.878 1.00 88.31 87 ALA A O 1
ATOM 680 N N . GLU A 1 88 ? 5.567 -11.035 -11.133 1.00 85.94 88 GLU A N 1
ATOM 681 C CA . GLU A 1 88 ? 4.433 -11.918 -11.453 1.00 85.94 88 GLU A CA 1
ATOM 682 C C . GLU A 1 88 ? 3.563 -11.386 -12.612 1.00 85.94 88 GLU A C 1
ATOM 684 O O . GLU A 1 88 ? 2.693 -12.084 -13.129 1.00 85.94 88 GLU A O 1
ATOM 689 N N . GLY A 1 89 ? 3.808 -10.150 -13.064 1.00 85.50 89 GLY A N 1
ATOM 690 C CA . GLY A 1 89 ? 3.070 -9.520 -14.162 1.00 85.50 89 GLY A CA 1
ATOM 691 C C . GLY A 1 89 ? 1.679 -9.010 -13.777 1.00 85.50 89 GLY A C 1
ATOM 692 O O . GLY A 1 89 ? 0.879 -8.696 -14.658 1.00 85.50 89 GLY A O 1
ATOM 693 N N . GLU A 1 90 ? 1.394 -8.906 -12.482 1.00 85.00 90 GLU A N 1
ATOM 694 C CA . GLU A 1 90 ? 0.157 -8.333 -11.950 1.00 85.00 90 GLU A CA 1
ATOM 695 C C . GLU A 1 90 ? 0.138 -6.804 -12.039 1.00 85.00 90 GLU A C 1
ATOM 697 O O . GLU A 1 90 ? -0.926 -6.205 -12.192 1.00 85.00 90 GLU A O 1
ATOM 702 N N . LEU A 1 91 ? 1.316 -6.178 -11.960 1.00 86.50 91 LEU A N 1
ATOM 703 C CA . LEU A 1 91 ? 1.501 -4.736 -12.095 1.00 86.50 91 LEU A CA 1
ATOM 704 C C . LEU A 1 91 ? 2.260 -4.402 -13.378 1.00 86.50 91 LEU A C 1
ATOM 706 O O . LEU A 1 91 ? 3.232 -5.061 -13.755 1.00 86.50 91 LEU A O 1
ATOM 710 N N . GLY A 1 92 ? 1.841 -3.324 -14.037 1.00 88.38 92 GLY A N 1
ATOM 711 C CA . GLY A 1 92 ? 2.580 -2.761 -15.165 1.00 88.38 92 GLY A CA 1
ATOM 712 C C . GLY A 1 92 ? 3.794 -1.927 -14.717 1.00 88.38 92 GLY A C 1
ATOM 713 O O . GLY A 1 92 ? 3.753 -1.313 -13.653 1.00 88.38 92 GLY A O 1
ATOM 714 N N . PRO A 1 93 ? 4.848 -1.790 -15.546 1.00 87.31 93 PRO A N 1
ATOM 715 C CA . PRO A 1 93 ? 5.996 -0.922 -15.251 1.00 87.31 93 PRO A CA 1
ATOM 716 C C . PRO A 1 93 ? 5.624 0.522 -14.879 1.00 87.31 93 PRO A C 1
ATOM 718 O O . PRO A 1 93 ? 6.170 1.075 -13.933 1.00 87.31 93 PRO A O 1
ATOM 721 N N . ARG A 1 94 ? 4.665 1.126 -15.596 1.00 85.31 94 ARG A N 1
ATOM 722 C CA . ARG A 1 94 ? 4.180 2.489 -15.300 1.00 85.31 94 ARG A CA 1
ATOM 723 C C . ARG A 1 94 ? 3.397 2.569 -13.995 1.00 85.31 94 ARG A C 1
ATOM 725 O O . ARG A 1 94 ? 3.492 3.540 -13.264 1.00 85.31 94 ARG A O 1
ATOM 732 N N . GLU A 1 95 ? 2.640 1.526 -13.690 1.00 85.56 95 GLU A N 1
ATOM 733 C CA . GLU A 1 95 ? 1.870 1.465 -12.453 1.00 85.56 95 GLU A CA 1
ATOM 734 C C . GLU A 1 95 ? 2.788 1.395 -11.228 1.00 85.56 95 GLU A C 1
ATOM 736 O O . GLU A 1 95 ? 2.483 1.986 -10.199 1.00 85.56 95 GLU A O 1
ATOM 741 N N . VAL A 1 96 ? 3.946 0.741 -11.351 1.00 86.88 96 VAL A N 1
ATOM 742 C CA . VAL A 1 96 ? 4.987 0.757 -10.315 1.00 86.88 96 VAL A CA 1
ATOM 743 C C . VAL A 1 96 ? 5.525 2.167 -10.084 1.00 86.88 96 VAL A C 1
ATOM 745 O O . VAL A 1 96 ? 5.610 2.587 -8.933 1.00 86.88 96 VAL A O 1
ATOM 748 N N . THR A 1 97 ? 5.866 2.907 -11.144 1.00 87.19 97 THR A N 1
ATOM 749 C CA . THR A 1 97 ? 6.372 4.282 -10.994 1.00 87.19 97 THR A CA 1
ATOM 750 C C . THR A 1 97 ? 5.321 5.223 -10.425 1.00 87.19 97 THR A C 1
ATOM 752 O O . THR A 1 97 ? 5.647 6.037 -9.569 1.00 87.19 97 THR A O 1
ATOM 755 N N . ASP A 1 98 ? 4.061 5.075 -10.836 1.00 84.44 98 ASP A N 1
ATOM 756 C CA . ASP A 1 98 ? 2.956 5.901 -10.338 1.00 84.44 98 ASP A CA 1
ATOM 757 C C . ASP A 1 98 ? 2.657 5.625 -8.853 1.00 84.44 98 ASP A C 1
ATOM 759 O O . ASP A 1 98 ? 2.249 6.524 -8.119 1.00 84.44 98 ASP A O 1
ATOM 763 N N . ARG A 1 99 ? 2.865 4.382 -8.397 1.00 83.31 99 ARG A N 1
ATOM 764 C CA . ARG A 1 99 ? 2.640 3.956 -7.005 1.00 83.31 99 ARG A CA 1
ATOM 765 C C . ARG A 1 99 ? 3.836 4.189 -6.081 1.00 83.31 99 ARG A C 1
ATOM 767 O O . ARG A 1 99 ? 3.669 4.102 -4.866 1.00 83.31 99 ARG A O 1
ATOM 774 N N . LEU A 1 100 ? 5.022 4.490 -6.611 1.00 82.44 100 LEU A N 1
ATOM 775 C CA . LEU A 1 100 ? 6.179 4.933 -5.823 1.00 82.44 100 LEU A CA 1
ATOM 776 C C . LEU A 1 100 ? 5.970 6.387 -5.369 1.00 82.44 100 LEU A C 1
ATOM 778 O O . LEU A 1 100 ? 6.631 7.311 -5.834 1.00 82.44 100 LEU A O 1
ATOM 782 N N . GLY A 1 101 ? 5.004 6.584 -4.469 1.00 68.19 101 GLY A N 1
ATOM 783 C CA . GLY A 1 101 ? 4.597 7.899 -3.969 1.00 68.19 101 GLY A CA 1
ATOM 784 C C . GLY A 1 101 ? 5.467 8.447 -2.837 1.00 68.19 101 GLY A C 1
ATOM 785 O O . GLY A 1 101 ? 5.404 9.640 -2.549 1.00 68.19 101 GLY A O 1
ATOM 786 N N . MET A 1 102 ? 6.295 7.604 -2.209 1.00 77.94 102 MET A N 1
ATOM 787 C CA . MET A 1 102 ? 7.154 7.991 -1.089 1.00 77.94 102 MET A CA 1
ATOM 788 C C . MET A 1 102 ? 8.639 7.780 -1.387 1.00 77.94 102 MET A C 1
ATOM 790 O O . MET A 1 102 ? 9.027 6.881 -2.136 1.00 77.94 102 MET A O 1
ATOM 794 N N . THR A 1 103 ? 9.484 8.586 -0.746 1.00 78.75 103 THR A N 1
ATOM 795 C CA . THR A 1 103 ? 10.938 8.411 -0.793 1.00 78.75 103 THR A CA 1
ATOM 796 C C . THR A 1 103 ? 11.338 7.223 0.072 1.00 78.75 103 THR A C 1
ATOM 798 O O . THR A 1 103 ? 11.123 7.235 1.282 1.00 78.75 103 THR A O 1
ATOM 801 N N . VAL A 1 104 ? 11.960 6.218 -0.541 1.00 82.38 104 VAL A N 1
ATOM 802 C CA . VAL A 1 104 ? 12.465 5.025 0.147 1.00 82.38 104 VAL A CA 1
ATOM 803 C C . VAL A 1 104 ? 13.990 5.040 0.125 1.00 82.38 104 VAL A C 1
ATOM 805 O O . VAL A 1 104 ? 14.598 5.207 -0.933 1.00 82.38 104 VAL A O 1
ATOM 808 N N . THR A 1 105 ? 14.619 4.854 1.284 1.00 82.12 105 THR A N 1
ATOM 809 C CA . THR A 1 105 ? 16.073 4.669 1.374 1.00 82.12 105 THR A CA 1
ATOM 810 C C . THR A 1 105 ? 16.409 3.212 1.073 1.00 82.12 105 THR A C 1
ATOM 812 O O . THR A 1 105 ? 15.904 2.311 1.737 1.00 82.12 105 THR A O 1
ATOM 815 N N . ALA A 1 106 ? 17.264 2.968 0.079 1.00 83.31 106 ALA A N 1
ATOM 816 C CA . ALA A 1 106 ? 17.743 1.620 -0.216 1.00 83.31 106 ALA A CA 1
ATOM 817 C C . ALA A 1 106 ? 18.708 1.122 0.868 1.00 83.31 106 ALA A C 1
ATOM 819 O O . ALA A 1 106 ? 19.650 1.832 1.231 1.00 83.31 106 ALA A O 1
ATOM 820 N N . LEU A 1 107 ? 18.518 -0.116 1.324 1.00 82.81 107 LEU A N 1
ATOM 821 C CA . LEU A 1 107 ? 19.411 -0.800 2.264 1.00 82.81 107 LEU A CA 1
ATOM 822 C C . LEU A 1 107 ? 20.249 -1.888 1.580 1.00 82.81 107 LEU A C 1
ATOM 824 O O . LEU A 1 107 ? 21.301 -2.269 2.093 1.00 82.81 107 LEU A O 1
ATOM 828 N N . THR A 1 108 ? 19.798 -2.382 0.426 1.00 87.06 108 THR A N 1
ATOM 829 C CA . THR A 1 108 ? 20.496 -3.392 -0.385 1.00 87.06 108 THR A CA 1
ATOM 830 C C . THR A 1 108 ? 20.818 -2.877 -1.788 1.00 87.06 108 THR A C 1
ATOM 832 O O . THR A 1 108 ? 20.233 -1.900 -2.267 1.00 87.06 108 THR A O 1
ATOM 835 N N . GLU A 1 109 ? 21.752 -3.543 -2.470 1.00 88.31 109 GLU A N 1
ATOM 836 C CA . GLU A 1 109 ? 22.104 -3.208 -3.854 1.00 88.31 109 GLU A CA 1
ATOM 837 C C . GLU A 1 109 ? 20.928 -3.444 -4.809 1.00 88.31 109 GLU A C 1
ATOM 839 O O . GLU A 1 109 ? 20.743 -2.694 -5.769 1.00 88.31 109 GLU A O 1
ATOM 844 N N . GLU A 1 110 ? 20.113 -4.463 -4.547 1.00 89.44 110 GLU A N 1
ATOM 845 C CA . GLU A 1 110 ? 18.938 -4.803 -5.344 1.00 89.44 110 GLU A CA 1
ATOM 846 C C . GLU A 1 110 ? 17.830 -3.758 -5.191 1.00 89.44 110 GLU A C 1
ATOM 848 O O . GLU A 1 110 ? 17.252 -3.333 -6.193 1.00 89.44 110 GLU A O 1
ATOM 853 N N . GLU A 1 111 ? 17.581 -3.286 -3.966 1.00 89.50 111 GLU A N 1
ATOM 854 C CA . GLU A 1 111 ? 16.654 -2.179 -3.699 1.00 89.50 111 GLU A CA 1
ATOM 855 C C . GLU A 1 111 ? 17.135 -0.892 -4.384 1.00 89.50 111 GLU A C 1
ATOM 857 O O . GLU A 1 111 ? 16.357 -0.231 -5.074 1.00 89.50 111 GLU A O 1
ATOM 862 N N . ALA A 1 112 ? 18.429 -0.569 -4.267 1.00 90.19 112 ALA A N 1
ATOM 863 C CA . ALA A 1 112 ? 19.019 0.608 -4.905 1.00 90.19 112 ALA A CA 1
ATOM 864 C C . ALA A 1 112 ? 18.911 0.540 -6.433 1.00 90.19 112 ALA A C 1
ATOM 866 O O . ALA A 1 112 ? 18.566 1.531 -7.078 1.00 90.19 112 ALA A O 1
ATOM 867 N N . ARG A 1 113 ? 19.162 -0.635 -7.022 1.00 91.56 113 ARG A N 1
ATOM 868 C CA . ARG A 1 113 ? 19.034 -0.857 -8.466 1.00 91.56 113 ARG A CA 1
ATOM 869 C C . ARG A 1 113 ? 17.593 -0.677 -8.929 1.00 91.56 113 ARG A C 1
ATOM 871 O O . ARG A 1 113 ? 17.369 -0.003 -9.930 1.00 91.56 113 ARG A O 1
ATOM 878 N N . PHE A 1 114 ? 16.628 -1.258 -8.220 1.00 91.12 114 PHE A N 1
ATOM 879 C CA . PHE A 1 114 ? 15.216 -1.132 -8.572 1.00 91.12 114 PHE A CA 1
ATOM 880 C C . PHE A 1 114 ? 14.734 0.323 -8.480 1.00 91.12 114 PHE A C 1
ATOM 882 O O . PHE A 1 114 ? 14.139 0.821 -9.435 1.00 91.12 114 PHE A O 1
ATOM 889 N N . LEU A 1 115 ? 15.076 1.032 -7.398 1.00 90.50 115 LEU A N 1
ATOM 890 C CA . LEU A 1 115 ? 14.763 2.456 -7.239 1.00 90.50 115 LEU A CA 1
ATOM 891 C C . LEU A 1 115 ? 15.425 3.324 -8.311 1.00 90.50 115 LEU A C 1
ATOM 893 O O . LEU A 1 115 ? 14.771 4.204 -8.863 1.00 90.50 115 LEU A O 1
ATOM 897 N N . SER A 1 116 ? 16.693 3.063 -8.642 1.00 90.56 116 SER A N 1
ATOM 898 C CA . SER A 1 116 ? 17.409 3.806 -9.684 1.00 90.56 116 SER A CA 1
ATOM 899 C C . SER A 1 116 ? 16.724 3.668 -11.043 1.00 90.56 116 SER A C 1
ATOM 901 O O . SER A 1 116 ? 16.486 4.669 -11.706 1.00 90.56 116 SER A O 1
ATOM 903 N N . VAL A 1 117 ? 16.362 2.447 -11.448 1.00 91.44 117 VAL A N 1
ATOM 904 C CA . VAL A 1 117 ? 15.703 2.218 -12.744 1.00 91.44 117 VAL A CA 1
ATOM 905 C C . VAL A 1 117 ? 14.284 2.796 -12.762 1.00 91.44 117 VAL A C 1
ATOM 907 O O . VAL A 1 117 ? 13.842 3.320 -13.783 1.00 91.44 117 VAL A O 1
ATOM 910 N N . ALA A 1 118 ? 13.558 2.733 -11.642 1.00 88.69 118 ALA A N 1
ATOM 911 C CA . ALA A 1 118 ? 12.245 3.365 -11.530 1.00 88.69 118 ALA A CA 1
ATOM 912 C C . ALA A 1 118 ? 12.339 4.897 -11.647 1.00 88.69 118 ALA A C 1
ATOM 914 O O . ALA A 1 118 ? 11.525 5.505 -12.340 1.00 88.69 118 ALA A O 1
ATOM 915 N N . ALA A 1 119 ? 13.353 5.507 -11.026 1.00 87.12 119 ALA A N 1
ATOM 916 C CA . ALA A 1 119 ? 13.600 6.947 -11.075 1.00 87.12 119 ALA A CA 1
ATOM 917 C C . ALA A 1 119 ? 14.056 7.448 -12.457 1.00 87.12 119 ALA A C 1
ATOM 919 O O . ALA A 1 119 ? 13.827 8.610 -12.783 1.00 87.12 119 ALA A O 1
ATOM 920 N N . ASP A 1 120 ? 14.648 6.579 -13.284 1.00 86.56 120 ASP A N 1
ATOM 921 C CA . ASP A 1 120 ? 15.018 6.896 -14.672 1.00 86.56 120 ASP A CA 1
ATOM 922 C C . ASP A 1 120 ? 13.799 7.075 -15.598 1.00 86.56 120 ASP A C 1
ATOM 924 O O . ASP A 1 120 ? 13.944 7.490 -16.754 1.00 86.56 120 ASP A O 1
ATOM 928 N N . TYR A 1 121 ? 12.583 6.780 -15.119 1.00 85.19 121 TYR A N 1
ATOM 929 C CA . TYR A 1 121 ? 11.372 7.075 -15.872 1.00 85.19 121 TYR A CA 1
ATOM 930 C C . TYR A 1 121 ? 11.214 8.580 -16.097 1.00 85.19 121 TYR A C 1
ATOM 932 O O . TYR A 1 121 ? 11.291 9.402 -15.186 1.00 85.19 121 TYR A O 1
ATOM 940 N N . SER A 1 122 ? 10.902 8.935 -17.338 1.00 80.38 122 SER A N 1
ATOM 941 C CA . SER A 1 122 ? 10.548 10.292 -17.721 1.00 80.38 122 SER A CA 1
ATOM 942 C C . SER A 1 122 ? 9.292 10.260 -18.578 1.00 80.38 122 SER A C 1
ATOM 944 O O . SER A 1 122 ? 9.190 9.460 -19.507 1.00 80.38 122 SER A O 1
ATOM 946 N N . GLU A 1 123 ? 8.358 11.180 -18.334 1.00 78.06 123 GLU A N 1
ATOM 947 C CA . GLU A 1 123 ? 7.202 11.394 -19.220 1.00 78.06 123 GLU A CA 1
ATOM 948 C C . GLU A 1 123 ? 7.624 11.778 -20.655 1.00 78.06 123 GLU A C 1
ATOM 950 O O . GLU A 1 123 ? 6.857 11.612 -21.603 1.00 78.06 123 GLU A O 1
ATOM 955 N N . TRP A 1 124 ? 8.871 12.237 -20.814 1.00 80.56 124 TRP A N 1
ATOM 956 C CA . TRP A 1 124 ? 9.503 12.608 -22.080 1.00 80.56 124 TRP A CA 1
ATOM 957 C C . TRP A 1 124 ? 10.347 11.484 -22.691 1.00 80.56 124 TRP A C 1
ATOM 959 O O . TRP A 1 124 ? 11.038 11.709 -23.687 1.00 80.56 124 TRP A O 1
ATOM 969 N N . LEU A 1 125 ? 10.323 10.281 -22.110 1.00 84.44 125 LEU A N 1
ATOM 970 C CA . LEU A 1 125 ? 11.057 9.138 -22.637 1.00 84.44 125 LEU A CA 1
ATOM 971 C C . LEU A 1 125 ? 10.513 8.769 -24.026 1.00 84.44 125 LEU A C 1
ATOM 973 O O . LEU A 1 125 ? 9.328 8.471 -24.192 1.00 84.44 125 LEU A O 1
ATOM 977 N N . GLY A 1 126 ? 11.393 8.789 -25.031 1.00 84.00 126 GLY A N 1
ATOM 978 C CA . GLY A 1 126 ? 11.030 8.445 -26.404 1.00 84.00 126 GLY A CA 1
ATOM 979 C C . GLY A 1 126 ? 10.473 7.016 -26.508 1.00 84.00 126 GLY A C 1
ATOM 980 O O . GLY A 1 126 ? 10.919 6.125 -25.774 1.00 84.00 126 GLY A O 1
ATOM 981 N N . PRO A 1 127 ? 9.512 6.757 -27.413 1.00 85.81 127 PRO A N 1
ATOM 982 C CA . PRO A 1 127 ? 8.888 5.440 -27.568 1.00 85.81 127 PRO A CA 1
ATOM 983 C C . PRO A 1 127 ? 9.889 4.322 -27.896 1.00 85.81 127 PRO A C 1
ATOM 985 O O . PRO A 1 127 ? 9.609 3.157 -27.637 1.00 85.81 127 PRO A O 1
ATOM 988 N N . GLU A 1 128 ? 11.055 4.655 -28.443 1.00 86.88 128 GLU A N 1
ATOM 989 C CA . GLU A 1 128 ? 12.156 3.732 -28.715 1.00 86.88 128 GLU A CA 1
ATOM 990 C C . GLU A 1 128 ? 12.935 3.304 -27.459 1.00 86.88 128 GLU A C 1
ATOM 992 O O . GLU A 1 128 ? 13.488 2.206 -27.430 1.00 86.88 128 GLU A O 1
ATOM 997 N N . HIS A 1 129 ? 12.944 4.129 -26.408 1.00 86.69 129 HIS A N 1
ATOM 998 C CA . HIS A 1 129 ? 13.633 3.852 -25.144 1.00 86.69 129 HIS A CA 1
ATOM 999 C C . HIS A 1 129 ? 12.715 3.178 -24.114 1.00 86.69 129 HIS A C 1
ATOM 1001 O O . HIS A 1 129 ? 13.192 2.433 -23.256 1.00 86.69 129 HIS A O 1
ATOM 1007 N N . LEU A 1 130 ? 11.397 3.382 -24.233 1.00 86.88 130 LEU A N 1
ATOM 1008 C CA . LEU A 1 130 ? 10.395 2.828 -23.321 1.00 86.88 130 LEU A CA 1
ATOM 1009 C C . LEU A 1 130 ? 10.481 1.291 -23.177 1.00 86.88 130 LEU A C 1
ATOM 1011 O O . LEU A 1 130 ? 10.529 0.827 -22.040 1.00 86.88 130 LEU A O 1
ATOM 1015 N N . PRO A 1 131 ? 10.591 0.476 -24.251 1.00 90.62 131 PRO A N 1
ATOM 1016 C CA . PRO A 1 131 ? 10.700 -0.979 -24.105 1.00 90.62 131 PRO A CA 1
ATOM 1017 C C . PRO A 1 131 ? 11.977 -1.426 -23.383 1.00 90.62 131 PRO A C 1
ATOM 1019 O O . PRO A 1 131 ? 11.962 -2.431 -22.673 1.00 90.62 131 PRO A O 1
ATOM 1022 N N . GLY A 1 132 ? 13.081 -0.693 -23.574 1.00 91.44 132 GLY A N 1
ATOM 1023 C CA . GLY A 1 132 ? 14.349 -0.950 -22.890 1.00 91.44 132 GLY A CA 1
ATOM 1024 C C . GLY A 1 132 ? 14.215 -0.703 -21.394 1.00 91.44 132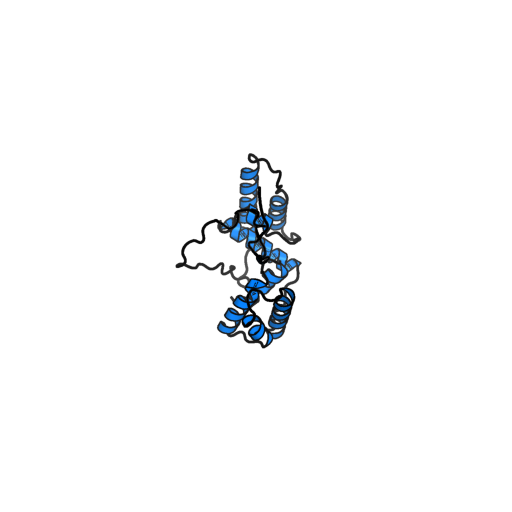 GLY A C 1
ATOM 1025 O O . GLY A 1 132 ? 14.450 -1.614 -20.605 1.00 91.44 132 GLY A O 1
ATOM 1026 N N . TRP A 1 133 ? 13.714 0.478 -21.029 1.00 92.75 133 TRP A N 1
ATOM 1027 C CA . TRP A 1 133 ? 13.432 0.840 -19.643 1.00 92.75 133 TRP A CA 1
ATOM 1028 C C . TRP A 1 133 ? 12.483 -0.155 -18.959 1.00 92.75 133 TRP A C 1
ATOM 1030 O O . TRP A 1 133 ? 12.784 -0.646 -17.874 1.00 92.75 133 TRP A O 1
ATOM 1040 N N . GLU A 1 134 ? 11.372 -0.538 -19.601 1.00 93.25 134 GLU A N 1
ATOM 1041 C CA . GLU A 1 134 ? 10.437 -1.497 -19.004 1.00 93.25 134 GLU A CA 1
ATOM 1042 C C . GLU A 1 134 ? 11.077 -2.871 -18.762 1.00 93.25 134 GLU A C 1
ATOM 1044 O O . GLU A 1 134 ? 10.764 -3.553 -17.783 1.00 93.25 134 GLU A O 1
ATOM 1049 N N . ARG A 1 135 ? 11.941 -3.325 -19.676 1.00 93.56 135 ARG A N 1
ATOM 1050 C CA . ARG A 1 135 ? 12.670 -4.587 -19.520 1.00 93.56 135 ARG A CA 1
ATOM 1051 C C . ARG A 1 135 ? 13.670 -4.496 -18.374 1.00 93.56 135 ARG A C 1
ATOM 1053 O O . ARG A 1 135 ? 13.779 -5.445 -17.596 1.00 93.56 135 ARG A O 1
ATOM 1060 N N . ASP A 1 136 ? 14.375 -3.381 -18.264 1.00 93.12 136 ASP A N 1
ATOM 1061 C CA . ASP A 1 136 ? 15.371 -3.167 -17.220 1.00 93.12 136 ASP A CA 1
ATOM 1062 C C . ASP A 1 136 ? 14.685 -3.079 -15.846 1.00 93.12 136 ASP A C 1
ATOM 1064 O O . ASP A 1 136 ? 15.133 -3.726 -14.896 1.00 93.12 136 ASP A O 1
ATOM 1068 N N . LEU A 1 137 ? 13.520 -2.421 -15.763 1.00 93.44 137 LEU A N 1
ATOM 1069 C CA . LEU A 1 137 ? 12.709 -2.361 -14.544 1.00 93.44 137 LEU A CA 1
ATOM 1070 C C . LEU A 1 137 ? 12.195 -3.746 -14.137 1.00 93.44 137 LEU A C 1
ATOM 1072 O O . LEU A 1 137 ? 12.326 -4.136 -12.977 1.00 93.44 137 LEU A O 1
ATOM 1076 N N . ARG A 1 138 ? 11.673 -4.534 -15.090 1.00 93.31 138 ARG A N 1
ATOM 1077 C CA . ARG A 1 138 ? 11.270 -5.927 -14.824 1.00 93.31 138 ARG A CA 1
ATOM 1078 C C . ARG A 1 138 ? 12.456 -6.767 -14.352 1.00 93.31 138 ARG A C 1
ATOM 1080 O O . ARG A 1 138 ? 12.310 -7.547 -13.418 1.00 93.31 138 ARG A O 1
ATOM 1087 N N . THR A 1 139 ? 13.632 -6.606 -14.954 1.00 94.06 139 THR A N 1
ATOM 1088 C CA . THR A 1 139 ? 14.846 -7.351 -14.571 1.00 94.06 139 THR A CA 1
ATOM 1089 C C . THR A 1 139 ? 15.293 -7.005 -13.150 1.00 94.06 139 THR A C 1
ATOM 1091 O O . THR A 1 139 ? 15.640 -7.896 -12.367 1.00 94.06 139 THR A O 1
ATOM 1094 N N . ALA A 1 140 ? 15.250 -5.720 -12.791 1.00 92.50 140 ALA A N 1
ATOM 1095 C CA . ALA A 1 140 ? 15.536 -5.265 -11.437 1.00 92.50 140 ALA A CA 1
ATOM 1096 C C . ALA A 1 140 ? 14.514 -5.815 -10.427 1.00 92.50 140 ALA A C 1
ATOM 1098 O O . ALA A 1 140 ? 14.921 -6.329 -9.388 1.00 92.50 140 ALA A O 1
ATOM 1099 N N . ALA A 1 141 ? 13.219 -5.811 -10.764 1.00 91.88 141 ALA A N 1
ATOM 1100 C CA . ALA A 1 141 ? 12.167 -6.385 -9.924 1.00 91.88 141 ALA A CA 1
ATOM 1101 C C . ALA A 1 141 ? 12.363 -7.882 -9.660 1.00 91.88 141 ALA A C 1
ATOM 1103 O O . ALA A 1 141 ? 12.293 -8.308 -8.513 1.00 91.88 141 ALA A O 1
ATOM 1104 N N . HIS A 1 142 ? 12.685 -8.674 -10.687 1.00 90.50 142 HIS A N 1
ATOM 1105 C CA . HIS A 1 142 ? 12.973 -10.102 -10.508 1.00 90.50 142 HIS A CA 1
ATOM 1106 C C . HIS A 1 142 ? 14.200 -10.333 -9.618 1.00 90.50 142 HIS A C 1
ATOM 1108 O O . HIS A 1 142 ? 14.204 -11.253 -8.806 1.00 90.50 142 HIS A O 1
ATOM 1114 N N . SER A 1 143 ? 15.233 -9.493 -9.750 1.00 91.50 143 SER A N 1
ATOM 1115 C CA . SER A 1 143 ? 16.434 -9.582 -8.910 1.00 91.50 143 SER A CA 1
ATOM 1116 C C . SER A 1 143 ? 16.113 -9.288 -7.444 1.00 91.50 143 SER A C 1
ATOM 1118 O O . SER A 1 143 ? 16.554 -10.026 -6.569 1.00 91.50 143 SER A O 1
ATOM 1120 N N . LEU A 1 144 ? 15.308 -8.252 -7.185 1.00 88.94 144 LEU A N 1
ATOM 1121 C CA . LEU A 1 144 ? 14.869 -7.883 -5.840 1.00 88.94 144 LEU A CA 1
ATOM 1122 C C . LEU A 1 144 ? 13.921 -8.929 -5.231 1.00 88.94 144 LEU A C 1
ATOM 1124 O O . LEU A 1 144 ? 14.071 -9.297 -4.069 1.00 88.94 144 LEU A O 1
ATOM 1128 N N . ALA A 1 145 ? 12.977 -9.458 -6.011 1.00 87.75 145 ALA A N 1
ATOM 1129 C CA . ALA A 1 145 ? 12.075 -10.518 -5.564 1.00 87.75 145 ALA A CA 1
ATOM 1130 C C . ALA A 1 145 ? 12.837 -11.812 -5.222 1.00 87.75 145 ALA A C 1
ATOM 1132 O O . ALA A 1 145 ? 12.505 -12.482 -4.250 1.00 87.75 145 ALA A O 1
ATOM 1133 N N . ALA A 1 146 ? 13.887 -12.139 -5.983 1.00 85.56 146 ALA A N 1
ATOM 1134 C CA . ALA A 1 146 ? 14.726 -13.309 -5.737 1.00 85.56 146 ALA A CA 1
ATOM 1135 C C . ALA A 1 146 ? 15.710 -13.133 -4.565 1.00 85.56 146 ALA A C 1
ATOM 1137 O O . ALA A 1 146 ? 16.047 -14.120 -3.914 1.00 85.56 146 ALA A O 1
ATOM 1138 N N . SER A 1 147 ? 16.191 -11.911 -4.301 1.00 83.31 147 SER A N 1
ATOM 1139 C CA . SER A 1 147 ? 17.082 -11.622 -3.165 1.00 83.31 147 SER A CA 1
ATOM 1140 C C . SER A 1 147 ? 16.329 -11.459 -1.845 1.00 83.31 147 SER A C 1
ATOM 1142 O O . SER A 1 147 ? 16.906 -11.647 -0.771 1.00 83.31 147 SER A O 1
ATOM 1144 N N . THR A 1 148 ? 15.039 -11.129 -1.911 1.00 77.56 148 THR A N 1
ATOM 1145 C CA . THR A 1 148 ? 14.190 -11.008 -0.730 1.00 77.56 148 THR A CA 1
ATOM 1146 C C . THR A 1 148 ? 13.761 -12.396 -0.261 1.00 77.56 148 THR A C 1
ATOM 1148 O O . THR A 1 148 ? 12.738 -12.930 -0.686 1.00 77.56 148 THR A O 1
ATOM 1151 N N . ASP A 1 149 ? 14.522 -12.970 0.669 1.00 59.00 149 ASP A N 1
ATOM 1152 C CA . ASP A 1 149 ? 14.094 -14.138 1.439 1.00 59.00 149 ASP A CA 1
ATOM 1153 C C . ASP A 1 149 ? 13.011 -13.669 2.430 1.00 59.00 149 ASP A C 1
ATOM 1155 O O . ASP A 1 149 ? 13.292 -13.235 3.551 1.00 59.00 149 ASP A O 1
ATOM 1159 N N . LEU A 1 150 ? 11.752 -13.622 1.980 1.00 53.53 150 LEU A N 1
ATOM 1160 C CA . LEU A 1 150 ? 10.620 -13.290 2.844 1.00 53.53 150 LEU A CA 1
ATOM 1161 C C . LEU A 1 150 ? 10.486 -14.391 3.906 1.00 53.53 150 LEU A C 1
ATOM 1163 O O . LEU A 1 150 ? 9.837 -15.416 3.699 1.00 53.53 150 LEU A O 1
ATOM 1167 N N . ALA A 1 151 ? 11.108 -14.173 5.066 1.00 32.16 151 ALA A N 1
ATOM 1168 C CA . ALA A 1 151 ? 10.875 -14.966 6.263 1.00 32.16 151 ALA A CA 1
ATOM 1169 C C . ALA A 1 151 ? 9.356 -15.066 6.550 1.00 32.16 151 ALA A C 1
ATOM 1171 O O . ALA A 1 151 ? 8.618 -14.114 6.278 1.00 32.16 151 ALA A O 1
ATOM 1172 N N . PRO A 1 152 ? 8.863 -16.158 7.173 1.00 37.66 152 PRO A N 1
ATOM 1173 C CA . PRO A 1 152 ? 7.437 -16.531 7.207 1.00 37.66 152 PRO A CA 1
ATOM 1174 C C . PRO A 1 152 ? 6.492 -15.543 7.918 1.00 37.66 152 PRO A C 1
ATOM 1176 O O . PRO A 1 152 ? 5.290 -15.786 7.990 1.00 37.66 152 PRO A O 1
ATOM 1179 N N . GLY A 1 153 ? 7.022 -14.461 8.498 1.00 35.78 153 GLY A N 1
ATOM 1180 C CA . GLY A 1 153 ? 6.253 -13.413 9.171 1.00 35.78 153 GLY A CA 1
ATOM 1181 C C . GLY A 1 153 ? 5.672 -12.361 8.226 1.00 35.78 153 GLY A C 1
ATOM 1182 O O . GLY A 1 153 ? 4.731 -11.667 8.603 1.00 35.78 153 GLY A O 1
ATOM 1183 N N . ILE A 1 154 ? 6.185 -12.266 6.999 1.00 46.81 154 ILE A N 1
ATOM 1184 C CA . ILE A 1 154 ? 5.594 -11.448 5.945 1.00 46.81 154 ILE A CA 1
ATOM 1185 C C . ILE A 1 154 ? 4.842 -12.430 5.072 1.00 46.81 154 ILE A C 1
ATOM 1187 O O . ILE A 1 154 ? 5.419 -13.165 4.274 1.00 46.81 154 ILE A O 1
ATOM 1191 N N . GLY A 1 155 ? 3.535 -12.506 5.280 1.00 37.44 155 GLY A N 1
ATOM 1192 C CA . GLY A 1 155 ? 2.700 -13.242 4.354 1.00 37.44 155 GLY A CA 1
ATOM 1193 C C . GLY A 1 155 ? 2.967 -12.651 2.993 1.00 37.44 155 GLY A C 1
ATOM 1194 O O . GLY A 1 155 ? 3.002 -11.421 2.879 1.00 37.44 155 GLY A O 1
ATOM 1195 N N . ARG A 1 156 ? 3.106 -13.511 1.975 1.00 38.25 156 ARG A N 1
ATOM 1196 C CA . ARG A 1 156 ? 2.696 -13.129 0.622 1.00 38.25 156 ARG A CA 1
ATOM 1197 C C . ARG A 1 156 ? 1.507 -12.185 0.796 1.00 38.25 156 ARG A C 1
ATOM 1199 O O . ARG A 1 156 ? 0.593 -12.564 1.546 1.00 38.25 156 ARG A O 1
ATOM 1206 N N . PRO A 1 157 ? 1.521 -10.960 0.243 1.00 39.69 157 PRO A N 1
ATOM 1207 C CA . PRO A 1 157 ? 0.279 -10.221 0.186 1.00 39.69 157 PRO A CA 1
ATOM 1208 C C . PRO A 1 157 ? -0.728 -11.218 -0.390 1.00 39.69 157 PRO A C 1
ATOM 1210 O O . PRO A 1 157 ? -0.462 -11.841 -1.416 1.00 39.69 157 PRO A O 1
ATOM 1213 N N . ASP A 1 158 ? -1.803 -11.501 0.345 1.00 36.91 158 ASP A N 1
ATOM 1214 C CA . ASP A 1 158 ? -2.954 -12.192 -0.222 1.00 36.91 158 ASP A CA 1
ATOM 1215 C C . ASP A 1 158 ? -3.552 -11.181 -1.207 1.00 36.91 158 ASP A C 1
ATOM 1217 O O . ASP A 1 158 ? -4.552 -10.515 -0.935 1.00 36.91 158 ASP A O 1
ATOM 1221 N N . ILE A 1 159 ? -2.859 -10.988 -2.330 1.00 38.16 159 ILE A N 1
ATOM 1222 C CA . ILE A 1 159 ? -3.415 -10.413 -3.536 1.00 38.16 159 ILE A CA 1
ATOM 1223 C C . ILE A 1 159 ? -4.473 -11.436 -3.896 1.00 38.16 159 ILE A C 1
ATOM 1225 O O . ILE A 1 159 ? -4.176 -12.614 -4.077 1.00 38.16 159 ILE A O 1
ATOM 1229 N N . CYS A 1 160 ? -5.729 -11.026 -3.785 1.00 30.08 160 CYS A N 1
ATOM 1230 C CA . CYS A 1 160 ? -6.863 -11.924 -3.876 1.00 30.08 160 CYS A CA 1
ATOM 1231 C C . CYS A 1 160 ? -6.810 -12.735 -5.180 1.00 30.08 160 CYS A C 1
ATOM 1233 O O . CYS A 1 160 ? -7.287 -12.269 -6.212 1.00 30.08 160 CYS A O 1
ATOM 1235 N N . GLU A 1 161 ? -6.344 -13.982 -5.120 1.00 28.22 161 GLU A N 1
ATOM 1236 C CA . GLU A 1 161 ? -6.770 -15.011 -6.060 1.00 28.22 161 GLU A CA 1
ATOM 1237 C C . GLU A 1 161 ? -8.274 -15.210 -5.819 1.00 28.22 161 GLU A C 1
ATOM 1239 O O . GLU A 1 161 ? -8.707 -15.890 -4.888 1.00 28.22 161 GLU A O 1
ATOM 1244 N N . ARG A 1 162 ? -9.104 -14.542 -6.626 1.00 32.72 162 ARG A N 1
ATOM 1245 C CA . ARG A 1 162 ? -10.520 -14.888 -6.779 1.00 32.72 162 ARG A CA 1
ATOM 1246 C C . ARG A 1 162 ? -10.653 -15.753 -8.030 1.00 32.72 162 ARG A C 1
ATOM 1248 O O . ARG A 1 162 ? -10.560 -15.198 -9.121 1.00 32.72 162 ARG A O 1
ATOM 1255 N N . PRO A 1 163 ? -10.963 -17.057 -7.916 1.00 32.19 163 PRO A N 1
ATOM 1256 C CA . PRO A 1 163 ? -11.187 -17.899 -9.089 1.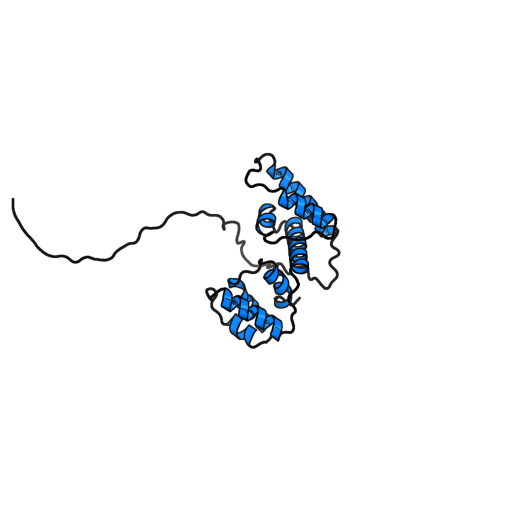00 32.19 163 PRO A CA 1
ATOM 1257 C C . PRO A 1 163 ? -12.518 -17.629 -9.815 1.00 32.19 163 PRO A C 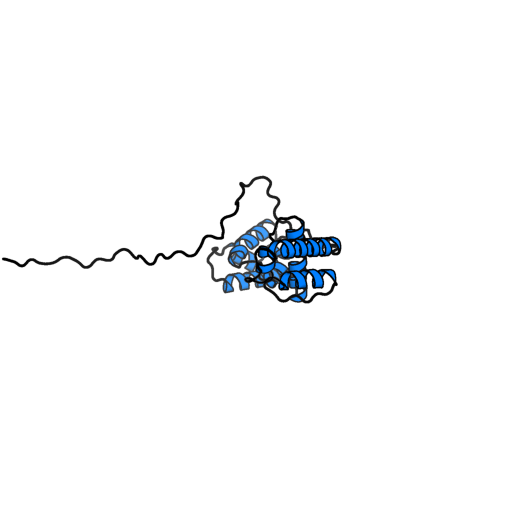1
ATOM 1259 O O . PRO A 1 163 ? -12.763 -18.249 -10.837 1.00 32.19 163 PRO A O 1
ATOM 1262 N N . ASP A 1 164 ? -13.380 -16.723 -9.330 1.00 31.44 164 ASP A N 1
ATOM 1263 C CA . ASP A 1 164 ? -14.755 -16.572 -9.843 1.00 31.44 164 ASP A CA 1
ATOM 1264 C C . ASP A 1 164 ? -15.270 -15.113 -9.860 1.00 31.44 164 ASP A C 1
ATOM 1266 O O . ASP A 1 164 ? -16.340 -14.790 -9.337 1.00 31.44 164 ASP A O 1
ATOM 1270 N N . GLN A 1 165 ? -14.529 -14.180 -10.469 1.00 34.16 165 GLN A N 1
ATOM 1271 C CA . GLN A 1 165 ? -15.114 -12.899 -10.895 1.00 34.16 165 GLN A CA 1
ATOM 1272 C C . GLN A 1 165 ? -14.728 -12.543 -12.334 1.00 34.16 165 GLN A C 1
ATOM 1274 O O . GLN A 1 165 ? -13.577 -12.734 -12.720 1.00 34.16 165 GLN A O 1
ATOM 1279 N N . PRO A 1 166 ? -15.672 -12.018 -13.142 1.00 27.47 166 PRO A N 1
ATOM 1280 C CA . PRO A 1 166 ? -15.378 -11.638 -14.512 1.00 27.47 166 PRO A CA 1
ATOM 1281 C C . PRO A 1 166 ? -14.373 -10.488 -14.509 1.00 27.47 166 PRO A C 1
ATOM 1283 O O . PRO A 1 166 ? -14.508 -9.531 -13.744 1.00 27.47 166 PRO A O 1
ATOM 1286 N N . ALA A 1 167 ? -13.372 -10.619 -15.376 1.00 31.45 167 ALA A N 1
ATOM 1287 C CA . ALA A 1 167 ? -12.307 -9.659 -15.594 1.00 31.45 167 ALA A CA 1
ATOM 1288 C C . ALA A 1 167 ? -12.852 -8.227 -15.678 1.00 31.45 167 ALA A C 1
ATOM 1290 O O . ALA A 1 167 ? -13.458 -7.838 -16.679 1.00 31.45 167 ALA A O 1
ATOM 1291 N N . TRP A 1 168 ? -12.573 -7.412 -14.660 1.00 27.97 168 TRP A N 1
ATOM 1292 C CA . TRP A 1 168 ? -12.535 -5.964 -14.836 1.00 27.97 168 TRP A CA 1
ATOM 1293 C C . TRP A 1 168 ? -11.253 -5.637 -15.596 1.00 27.97 168 TRP A C 1
ATOM 1295 O O . TRP A 1 168 ? -10.254 -5.188 -15.045 1.00 27.97 168 TRP A O 1
ATOM 1305 N N . GLY A 1 169 ? -11.285 -5.954 -16.889 1.00 25.64 169 GLY A N 1
ATOM 1306 C CA . GLY A 1 169 ? -10.279 -5.542 -17.844 1.00 25.64 169 GLY A CA 1
ATOM 1307 C C . GLY A 1 169 ? -10.287 -4.023 -17.982 1.00 25.64 169 GLY A C 1
ATOM 1308 O O . GLY A 1 169 ? -11.336 -3.412 -18.180 1.00 25.64 169 GLY A O 1
ATOM 1309 N N . SER A 1 170 ? -9.090 -3.448 -17.882 1.00 34.03 170 SER A N 1
ATOM 1310 C CA . SER A 1 170 ? -8.627 -2.273 -18.622 1.00 34.03 170 SER A CA 1
ATOM 1311 C C . SER A 1 170 ? -9.704 -1.255 -18.998 1.00 34.03 170 SER A C 1
ATOM 1313 O O . SER A 1 170 ? -10.186 -1.318 -20.121 1.00 34.03 170 SER A O 1
ATOM 1315 N N . LEU A 1 171 ? -10.046 -0.290 -18.129 1.00 32.22 171 LEU A N 1
ATOM 1316 C CA . LEU A 1 171 ? -10.713 0.963 -18.543 1.00 32.22 171 LEU A CA 1
ATOM 1317 C C . LEU A 1 171 ? -10.787 2.044 -17.437 1.00 32.22 171 LEU A C 1
ATOM 1319 O O . LEU A 1 171 ? -11.803 2.713 -17.294 1.00 32.22 171 LEU A O 1
ATOM 1323 N N . ALA A 1 172 ? -9.707 2.289 -16.689 1.00 29.05 172 ALA A N 1
ATOM 1324 C CA . ALA A 1 172 ? -9.622 3.451 -15.785 1.00 29.05 172 ALA A CA 1
ATOM 1325 C C . ALA A 1 172 ? -8.607 4.517 -16.250 1.00 29.05 172 ALA A C 1
ATOM 1327 O O . ALA A 1 172 ? -8.054 5.257 -15.454 1.00 29.05 172 ALA A O 1
ATOM 1328 N N . CYS A 1 173 ? -8.418 4.651 -17.567 1.00 26.94 173 CYS A N 1
ATOM 1329 C CA . CYS A 1 173 ? -7.976 5.900 -18.195 1.00 26.94 173 CYS A CA 1
ATOM 1330 C C . CYS A 1 173 ? -8.845 6.195 -19.429 1.00 26.94 173 CYS A C 1
ATOM 1332 O O . CYS A 1 173 ? -8.478 5.921 -20.571 1.00 26.94 173 CYS A O 1
ATOM 1334 N N . ARG A 1 174 ? -10.016 6.795 -19.207 1.00 28.69 174 ARG A N 1
ATOM 1335 C CA . ARG A 1 174 ? -10.631 7.739 -20.154 1.00 28.69 174 ARG A CA 1
ATOM 1336 C C . ARG A 1 174 ? -10.995 8.973 -19.332 1.00 28.69 174 ARG A C 1
ATOM 1338 O O . ARG A 1 174 ? -11.900 8.933 -18.518 1.00 28.69 174 ARG A O 1
ATOM 1345 N N . ARG A 1 175 ? -10.102 9.962 -19.335 1.00 29.52 175 ARG A N 1
ATOM 1346 C CA . ARG A 1 175 ? -10.195 11.154 -20.192 1.00 29.52 175 ARG A CA 1
ATOM 1347 C C . ARG A 1 175 ? -11.280 12.107 -19.680 1.00 29.52 175 ARG A C 1
ATOM 1349 O O . ARG A 1 175 ? -12.460 11.913 -19.940 1.00 29.52 175 ARG A O 1
ATOM 1356 N N . TYR A 1 176 ? -10.805 13.163 -19.018 1.00 31.25 176 TYR A N 1
ATOM 1357 C CA . TYR A 1 176 ? -11.432 14.482 -18.965 1.00 31.25 176 TYR A CA 1
ATOM 1358 C C . TYR A 1 176 ? -12.177 14.806 -20.274 1.00 31.25 176 TYR A C 1
ATOM 1360 O O . TYR A 1 176 ? -11.584 14.775 -21.354 1.00 31.25 176 TYR A O 1
ATOM 1368 N N . GLY A 1 177 ? -13.455 15.161 -20.162 1.00 26.84 177 GLY A N 1
ATOM 1369 C CA . GLY A 1 177 ? -14.281 15.746 -21.218 1.00 26.84 177 GLY A CA 1
ATOM 1370 C C . GLY A 1 177 ? -15.379 16.608 -20.575 1.00 26.84 177 GLY A C 1
ATOM 1371 O O . GLY A 1 177 ? -15.858 16.236 -19.507 1.00 26.84 177 GLY A O 1
ATOM 1372 N N . PRO A 1 178 ? -15.713 17.785 -21.133 1.00 39.47 178 PRO A N 1
ATOM 1373 C CA . PRO A 1 178 ? -16.303 18.885 -20.376 1.00 39.47 178 PRO A CA 1
ATOM 1374 C C . PRO A 1 178 ? -17.833 18.825 -20.372 1.00 39.47 178 PRO A C 1
ATOM 1376 O O . PRO A 1 178 ? -18.448 18.874 -21.430 1.00 39.47 178 PRO A O 1
ATOM 1379 N N . GLU A 1 179 ? -18.457 18.825 -19.193 1.00 32.34 179 GLU A N 1
ATOM 1380 C CA . GLU A 1 179 ? -19.914 18.973 -19.067 1.00 32.34 179 GLU A CA 1
ATOM 1381 C C . GLU A 1 179 ? -20.273 20.075 -18.063 1.00 32.34 179 GLU A C 1
ATOM 1383 O O . GLU A 1 179 ? -20.803 19.850 -16.979 1.00 32.34 179 GLU A O 1
ATOM 1388 N N . HIS A 1 180 ? -20.006 21.322 -18.461 1.00 36.62 180 HIS A N 1
ATOM 1389 C CA . HIS A 1 180 ? -20.828 22.451 -18.031 1.00 36.62 180 HIS A CA 1
ATOM 1390 C C . HIS A 1 180 ? -21.896 22.717 -19.097 1.00 36.62 180 HIS A C 1
ATOM 1392 O O . HIS A 1 180 ? -21.776 23.622 -19.918 1.00 36.62 180 HIS A O 1
ATOM 1398 N N . GLN A 1 181 ? -22.977 21.942 -19.051 1.00 33.66 181 GLN A N 1
ATOM 1399 C CA . GLN A 1 181 ? -24.272 22.358 -19.580 1.00 33.66 181 GLN A CA 1
ATOM 1400 C C . GLN A 1 181 ? -25.322 22.078 -18.505 1.00 33.66 181 GLN A C 1
ATOM 1402 O O . GLN A 1 181 ? -25.822 20.972 -18.346 1.00 33.66 181 GLN A O 1
ATOM 1407 N N . ARG A 1 182 ? -25.602 23.115 -17.707 1.00 35.16 182 ARG A N 1
ATOM 1408 C CA . ARG A 1 182 ? -26.784 23.171 -16.842 1.00 35.16 182 ARG A CA 1
ATOM 1409 C C . ARG A 1 182 ? -28.034 23.259 -17.723 1.00 35.16 182 ARG A C 1
ATOM 1411 O O . ARG A 1 182 ? -28.098 24.194 -18.524 1.00 35.16 182 ARG A O 1
ATOM 1418 N N . PRO A 1 183 ? -29.059 22.423 -17.511 1.00 35.34 183 PRO A N 1
ATOM 1419 C CA . PRO A 1 183 ? -30.412 22.768 -17.885 1.00 35.34 183 PRO A CA 1
ATOM 1420 C C . PRO A 1 183 ? -31.122 23.508 -16.739 1.00 35.34 183 PRO A C 1
ATOM 1422 O O . PRO A 1 183 ? -30.993 23.167 -15.566 1.00 35.34 183 PRO A O 1
ATOM 1425 N N . GLU A 1 184 ? -31.869 24.526 -17.163 1.00 35.03 184 GLU A N 1
ATOM 1426 C CA . GLU A 1 184 ? -33.166 24.973 -16.644 1.00 35.03 184 GLU A CA 1
ATOM 1427 C C . GLU A 1 184 ? -33.268 25.592 -15.239 1.00 35.03 184 GLU A C 1
ATOM 1429 O O . GLU A 1 184 ? -33.145 24.936 -14.208 1.00 35.03 184 GLU A O 1
ATOM 1434 N N . ARG A 1 185 ? -33.664 26.874 -15.224 1.00 37.19 185 ARG A N 1
ATOM 1435 C CA . ARG A 1 185 ? -34.789 27.356 -14.407 1.00 37.19 185 ARG A CA 1
ATOM 1436 C C . ARG A 1 185 ? -35.371 28.655 -14.976 1.00 37.19 185 ARG A C 1
ATOM 1438 O O . ARG A 1 185 ? -34.770 29.719 -14.886 1.00 37.19 185 ARG A O 1
ATOM 1445 N N . GLU A 1 186 ? -36.520 28.482 -15.622 1.00 41.59 186 GLU A N 1
ATOM 1446 C CA . GLU A 1 186 ? -37.742 29.292 -15.531 1.00 41.59 186 GLU A CA 1
ATOM 1447 C C . GLU A 1 186 ? -37.614 30.785 -15.180 1.00 41.59 186 GLU A C 1
ATOM 1449 O O . GLU A 1 186 ? -37.406 31.164 -14.029 1.00 41.59 186 GLU A O 1
ATOM 1454 N N . LEU A 1 187 ? -37.947 31.634 -16.156 1.00 39.56 187 LEU A N 1
ATOM 1455 C CA . LEU A 1 187 ? -38.600 32.919 -15.911 1.00 39.56 187 LEU A CA 1
ATOM 1456 C C . LEU A 1 187 ? -39.906 32.959 -16.717 1.00 39.56 187 LEU A C 1
ATOM 1458 O O . LEU A 1 187 ? -39.927 32.787 -17.932 1.00 39.56 187 LEU A O 1
ATOM 1462 N N . MET A 1 188 ? -40.985 33.110 -15.954 1.00 39.28 188 MET A N 1
ATOM 1463 C CA . MET A 1 188 ? -42.408 33.077 -16.288 1.00 39.28 188 MET A CA 1
ATOM 1464 C C . MET A 1 188 ? -42.859 33.952 -17.478 1.00 39.28 188 MET A C 1
ATOM 1466 O O . MET A 1 188 ? -42.197 34.928 -17.833 1.00 39.28 188 MET A O 1
ATOM 1470 N N . PRO A 1 189 ? -44.044 33.655 -18.052 1.00 53.69 189 PRO A N 1
ATOM 1471 C CA . PRO A 1 189 ? -44.629 34.403 -19.157 1.00 53.69 189 PRO A CA 1
ATOM 1472 C C . PRO A 1 189 ? -45.334 35.666 -18.649 1.00 53.69 189 PRO A C 1
ATOM 1474 O O . PRO A 1 189 ? -45.997 35.610 -17.622 1.00 53.69 189 PRO A O 1
ATOM 1477 N N . HIS A 1 190 ? -45.295 36.772 -19.402 1.00 39.25 190 HIS A N 1
ATOM 1478 C CA . HIS A 1 190 ? -46.441 37.685 -19.509 1.00 39.25 190 HIS A CA 1
ATOM 1479 C C . HIS A 1 190 ? -46.309 38.736 -20.629 1.00 39.25 190 HIS A C 1
ATOM 1481 O O . HIS A 1 190 ? -45.339 39.477 -20.710 1.00 39.25 190 HIS A O 1
ATOM 1487 N N . ARG A 1 191 ? -47.429 38.850 -21.359 1.00 39.47 191 ARG A N 1
ATOM 1488 C CA . ARG A 1 191 ? -48.008 40.014 -22.060 1.00 39.47 191 ARG A CA 1
ATOM 1489 C C . ARG A 1 191 ? -47.504 40.422 -23.452 1.00 39.47 191 ARG A C 1
ATOM 1491 O O . ARG A 1 191 ? -46.519 41.119 -23.627 1.00 39.47 191 ARG A O 1
ATOM 1498 N N . GLN A 1 192 ? -48.362 40.071 -24.417 1.00 48.69 192 GLN A N 1
ATOM 1499 C CA . GLN A 1 192 ? -49.027 40.962 -25.384 1.00 48.69 192 GLN A CA 1
ATOM 1500 C C . GLN A 1 192 ? -48.567 42.427 -25.429 1.00 48.69 192 GLN A C 1
ATOM 1502 O O . GLN A 1 192 ? -48.791 43.162 -24.476 1.00 48.69 192 GLN A O 1
ATOM 1507 N N . THR A 1 193 ? -48.109 42.837 -26.612 1.00 45.25 193 THR A N 1
ATOM 1508 C CA . THR A 1 193 ? -48.563 43.962 -27.467 1.00 45.25 193 THR A CA 1
ATOM 1509 C C . THR A 1 193 ? -47.668 43.864 -28.712 1.00 45.25 193 THR A C 1
ATOM 1511 O O . THR A 1 193 ? -46.470 43.694 -28.563 1.00 45.25 193 THR A O 1
ATOM 1514 N N . GLY A 1 194 ? -48.108 43.846 -29.962 1.00 38.19 194 GLY A N 1
ATOM 1515 C CA . GLY A 1 194 ? -49.208 44.562 -30.570 1.00 38.19 194 GLY A CA 1
ATOM 1516 C C . GLY A 1 194 ? -48.642 45.247 -31.817 1.00 38.19 194 GLY A C 1
ATOM 1517 O O . GLY A 1 194 ? -47.873 46.185 -31.695 1.00 38.19 194 GLY A O 1
ATOM 1518 N N . ASN A 1 195 ? -49.100 44.779 -32.976 1.00 44.12 195 ASN A N 1
ATOM 1519 C CA . ASN A 1 195 ? -49.325 45.547 -34.199 1.00 44.12 195 ASN A CA 1
ATOM 1520 C C . ASN A 1 195 ? -48.136 46.052 -35.056 1.00 44.12 195 ASN A C 1
ATOM 1522 O O . ASN A 1 195 ? -47.437 46.991 -34.689 1.00 44.12 195 ASN A O 1
ATOM 1526 N N . ARG A 1 196 ? -48.184 45.550 -36.300 1.00 47.12 196 ARG A N 1
ATOM 1527 C CA . ARG A 1 196 ? -47.866 46.181 -37.592 1.00 47.12 196 ARG A CA 1
ATOM 1528 C C . ARG A 1 196 ? -46.454 46.054 -38.154 1.00 47.12 196 ARG A C 1
ATOM 1530 O O . ARG A 1 196 ? -45.501 46.564 -37.539 1.00 47.12 196 ARG A O 1
#

pLDDT: mean 73.77, std 22.14, range [25.64, 94.06]

Foldseek 3Di:
DQLLLVCLLCVLLVVDALLCLLVSLVVNVVVVQDDPLSVVLVPDHSPDDSVSSSVSSVVSCVRRVRDRDDSQVSLVVLLLLLLVCLLVVVDALVRSLVSNPDDYDDPDPLSVQLVVLSVPDDPPDDPVCVVVSRVSNNVSSVVSNVVDPPDPVDPPPCPDPDVDDPDPDDDPDDDDDDDPDDDDDDDDDDDDDDDD

Secondary structure (DSSP, 8-state):
--HHHHHHHHHHTT-S-GGGHHHHHHHHHHTT---HHHHHHHHS-TTS-HHHHHHHHHHHHHHTT-PPPPHHHHHHHHHHHHHHHHHTTSS-HHHHHHH--S-----SHHHHHHHHHHHT--TT--TTTHHHHHHHHHHHHHHHHHH----TTS--------TTS----S-S------------------------

Radius of gyration: 23.92 Å; chains: 1; bounding box: 71×64×58 Å

Sequence (196 aa):
MNRLRNSAWQYVAEVLHSEELPMLAAHALVDGHDSPALRELAGLPRRSDASEVRELYVQALHELDVPLPDDETAGRYLLVSLAFGLAEGELGPREVTDRLGMTVTALTEEEARFLSVAADYSEWLGPEHLPGWERDLRTAAHSLAASTDLAPGIGRPDICERPDQPAWGSLACRRYGPEHQRPERELMPHRQTGNR